Protein AF-A0A9D8PI82-F1 (afdb_monomer)

Secondary structure (DSSP, 8-state):
--HHHHHHHHHHHHHHHHHHHHHHHHHHHHHHHHHHHHHHHHHHHHHTT-------PPPPPPPPPPPPPP---PPPPPPPPPPP----PPPPPPPPPPPSS-EEEEEE-TTS-EEEEEE---SSTTPPP----PPTT--TTTTHHHHHHHHTSS-------TT--GGG-GGGSPPPPP-

Radius of gyration: 33.87 Å; Cα contacts (8 Å, |Δi|>4): 104; chains: 1; bounding box: 115×41×61 Å

Solvent-accessible surface area (backbone atoms only — not comparable to full-atom values): 12014 Å² total; per-residue (Å²): 129,69,71,70,56,54,58,54,52,53,53,51,52,52,53,51,52,51,53,50,53,53,52,50,54,54,51,54,53,50,48,51,55,50,52,53,53,52,51,53,54,51,54,58,56,58,65,74,67,78,78,75,87,76,79,81,75,82,76,77,83,80,79,75,83,77,83,77,78,84,81,86,73,79,79,77,87,80,78,80,83,74,80,83,74,90,68,82,74,74,81,74,81,76,78,81,70,77,67,73,63,76,36,85,44,78,49,68,47,99,87,66,49,77,44,75,43,70,44,59,46,46,71,50,91,85,59,85,89,81,86,87,78,60,60,90,96,54,46,81,64,79,53,41,37,51,43,31,54,68,16,63,67,90,48,68,58,86,66,86,52,93,82,67,52,57,76,54,36,72,84,67,56,76,88,73,80,89,127

Sequence (179 aa):
MFQLKFGTLLAIVVVLCLASAITQLIKERRLHDSFLSTSILIVAFALTACGSPAAATPVPPTEAPTPIPPTNTAPPPTDTPVPPTDTPIPPSPTPAGPPPEPQAIEFTASDGQALTGMYYPAASLNAPLIVFVHWVAGNETDWAETAFWLQNRGLGGNTPNPEGVPWLDSSWFPPVPEG

pLDDT: mean 80.4, std 13.17, range [51.38, 97.75]

Mean predicted aligned error: 18.71 Å

Foldseek 3Di:
DPPVVVVVVVVVVVVVVVVVVVVVVVVVVVVVVVVVVVVVVVVVVVVVPPDDDDPDDDDPDDDDDDDDDDDPDDDPDDDDDDPDDPDPDPDDPDDDFDDQDWDWDWDADPVRDIDIAIDGAAPDPPDDDDDDDADVVGDRCPQVQVSNQRSLPPDGDPDDDPPVDLNNDNVSDDRDDRD

Nearest PDB structures (foldseek):
  8yt8-assembly1_B  TM=2.606E-01  e=7.957E+00  Mus musculus
  9c3c-assembly1_d  TM=2.468E-01  e=9.671E+00  Oryctolagus cuniculus
  8yt8-assembly1_D  TM=2.296E-01  e=9.062E+00  Mus musculus

Structure (mmCIF, N/CA/C/O backbone):
data_AF-A0A9D8PI82-F1
#
_entry.id   AF-A0A9D8PI82-F1
#
loop_
_atom_site.group_PDB
_atom_site.id
_atom_site.type_symbol
_atom_site.label_atom_id
_atom_site.label_alt_id
_atom_site.label_comp_id
_atom_site.label_asym_id
_atom_site.label_entity_id
_atom_site.label_seq_id
_atom_site.pdbx_PDB_ins_code
_atom_site.Cartn_x
_atom_site.Cartn_y
_atom_site.Cartn_z
_atom_site.occupancy
_atom_site.B_iso_or_equiv
_atom_site.auth_seq_id
_atom_site.auth_comp_id
_atom_site.auth_asym_id
_atom_site.auth_atom_id
_atom_site.pdbx_PDB_model_num
ATOM 1 N N . MET A 1 1 ? 61.010 19.804 -20.677 1.00 59.94 1 MET A N 1
ATOM 2 C CA . MET A 1 1 ? 61.254 19.458 -19.253 1.00 59.94 1 MET A CA 1
ATOM 3 C C . MET A 1 1 ? 60.008 19.556 -18.352 1.00 59.94 1 MET A C 1
ATOM 5 O O . MET A 1 1 ? 60.025 18.967 -17.282 1.00 59.94 1 MET A O 1
ATOM 9 N N . PHE A 1 2 ? 58.920 20.234 -18.758 1.00 58.00 2 PHE A N 1
ATOM 10 C CA . PHE A 1 2 ? 57.695 20.372 -17.944 1.00 58.00 2 PHE A CA 1
ATOM 11 C C . PHE A 1 2 ? 56.729 19.167 -17.994 1.00 58.00 2 PHE A C 1
ATOM 13 O O . PHE A 1 2 ? 56.091 18.864 -16.993 1.00 58.00 2 PHE A O 1
ATOM 20 N N . GLN A 1 3 ? 56.672 18.424 -19.105 1.00 56.78 3 GLN A N 1
ATOM 21 C CA . GLN A 1 3 ? 55.717 17.312 -19.274 1.00 56.78 3 GLN A CA 1
ATOM 22 C C . GLN A 1 3 ? 56.006 16.078 -18.398 1.00 56.78 3 GLN A C 1
ATOM 24 O O . GLN A 1 3 ? 55.086 15.383 -17.981 1.00 56.78 3 GLN A O 1
ATOM 29 N N . LEU A 1 4 ? 57.272 15.830 -18.042 1.00 60.38 4 LEU A N 1
ATOM 30 C CA . LEU A 1 4 ? 57.642 14.676 -17.213 1.00 60.38 4 LEU A CA 1
ATOM 31 C C . LEU A 1 4 ? 57.205 14.841 -15.744 1.00 60.38 4 LEU A C 1
ATOM 33 O O . LEU A 1 4 ? 57.040 13.856 -15.036 1.00 60.38 4 LEU A O 1
ATOM 37 N N . LYS A 1 5 ? 56.986 16.079 -15.275 1.00 70.62 5 LYS A N 1
ATOM 38 C CA . LYS A 1 5 ? 56.587 16.349 -13.884 1.00 70.62 5 LYS A CA 1
ATOM 39 C C . LYS A 1 5 ? 55.084 16.174 -13.650 1.00 70.62 5 LYS A C 1
ATOM 41 O O . LYS A 1 5 ? 54.693 15.775 -12.558 1.00 70.62 5 LYS A O 1
ATOM 46 N N . PHE A 1 6 ? 54.256 16.428 -14.666 1.00 79.44 6 PHE A N 1
ATOM 47 C CA . PHE A 1 6 ? 52.801 16.294 -14.550 1.00 79.44 6 PHE A CA 1
ATOM 48 C C . PHE A 1 6 ? 52.361 14.825 -14.506 1.00 79.44 6 PHE A C 1
ATOM 50 O O . PHE A 1 6 ? 51.549 14.455 -13.662 1.00 79.44 6 PHE A O 1
ATOM 57 N N . GLY A 1 7 ? 52.965 13.969 -15.341 1.00 82.56 7 GLY A N 1
ATOM 58 C CA . GLY A 1 7 ? 52.685 12.529 -15.335 1.00 82.56 7 GLY A CA 1
ATOM 59 C C . GLY A 1 7 ? 53.017 11.862 -13.996 1.00 82.56 7 GLY A C 1
ATOM 60 O O . GLY A 1 7 ? 52.214 11.096 -13.470 1.00 82.56 7 GLY A O 1
ATOM 61 N N . THR A 1 8 ? 54.156 12.216 -13.394 1.00 86.00 8 THR A N 1
ATOM 62 C CA . THR A 1 8 ? 54.557 11.687 -12.081 1.00 86.00 8 THR A CA 1
ATOM 63 C C . THR A 1 8 ? 53.625 12.155 -10.964 1.00 86.00 8 THR A C 1
ATOM 65 O O . THR A 1 8 ? 53.263 11.359 -10.102 1.00 86.00 8 THR A O 1
ATOM 68 N N . LEU A 1 9 ? 53.190 13.420 -10.984 1.00 87.25 9 LEU A N 1
ATOM 69 C CA . LEU A 1 9 ? 52.258 13.938 -9.980 1.00 87.25 9 LEU A CA 1
ATOM 70 C C . LEU A 1 9 ? 50.889 13.249 -10.076 1.00 87.25 9 LEU A C 1
ATOM 72 O O . LEU A 1 9 ? 50.339 12.843 -9.055 1.00 87.25 9 LEU A O 1
ATOM 76 N N . LEU A 1 10 ? 50.375 13.057 -11.294 1.00 86.88 10 LEU A N 1
ATOM 77 C CA . LEU A 1 10 ? 49.109 12.360 -11.519 1.00 86.88 10 LEU A CA 1
ATOM 78 C C . LEU A 1 10 ? 49.178 10.899 -11.048 1.00 86.88 10 LEU A C 1
ATOM 80 O O . LEU A 1 10 ? 48.269 10.434 -10.364 1.00 86.88 10 LEU A O 1
ATOM 84 N N . ALA A 1 11 ? 50.275 10.196 -11.345 1.00 85.56 11 ALA A N 1
ATOM 85 C CA . ALA A 1 11 ? 50.479 8.823 -10.888 1.00 85.56 11 ALA A CA 1
ATOM 86 C C . ALA A 1 11 ? 50.510 8.720 -9.352 1.00 85.56 11 ALA A C 1
ATOM 88 O O . ALA A 1 11 ? 49.889 7.823 -8.785 1.00 85.56 11 ALA A O 1
ATOM 89 N N . ILE A 1 12 ? 51.169 9.664 -8.669 1.00 87.81 12 ILE A N 1
ATOM 90 C CA . ILE A 1 12 ? 51.207 9.709 -7.198 1.00 87.81 12 ILE A CA 1
ATOM 91 C C . ILE A 1 12 ? 49.804 9.926 -6.620 1.00 87.81 12 ILE A C 1
ATOM 93 O O . ILE A 1 12 ? 49.416 9.223 -5.688 1.00 87.81 12 ILE A O 1
ATOM 97 N N . VAL A 1 13 ? 49.022 10.853 -7.181 1.00 87.69 13 VAL A N 1
ATOM 98 C CA . VAL A 1 13 ? 47.651 11.122 -6.714 1.00 87.69 13 VAL A CA 1
ATOM 99 C C . VAL A 1 13 ? 46.762 9.888 -6.875 1.00 87.69 13 VAL A C 1
ATOM 101 O O . VAL A 1 13 ? 46.058 9.524 -5.936 1.00 87.69 13 VAL A O 1
ATOM 104 N N . VAL A 1 14 ? 46.843 9.189 -8.011 1.00 87.31 14 VAL A N 1
ATOM 105 C CA . VAL A 1 14 ? 46.065 7.960 -8.248 1.00 87.31 14 VAL A CA 1
ATOM 106 C C . VAL A 1 14 ? 46.433 6.862 -7.246 1.00 87.31 14 VAL A C 1
ATOM 108 O O . VAL A 1 14 ? 45.542 6.238 -6.670 1.00 87.31 14 VAL A O 1
ATOM 111 N N . VAL A 1 15 ? 47.727 6.654 -6.981 1.00 87.44 15 VAL A N 1
ATOM 112 C CA . VAL A 1 15 ? 48.188 5.655 -6.001 1.00 87.44 15 VAL A CA 1
ATOM 113 C C . VAL A 1 15 ? 47.700 5.993 -4.588 1.00 87.44 15 VAL A C 1
ATOM 115 O O . VAL A 1 15 ? 47.232 5.103 -3.877 1.00 87.44 15 VAL A O 1
ATOM 118 N N . LEU A 1 16 ? 47.742 7.268 -4.190 1.00 84.94 16 LEU A N 1
ATOM 119 C CA . LEU A 1 16 ? 47.249 7.709 -2.880 1.00 84.94 16 LEU A CA 1
ATOM 120 C C . LEU A 1 16 ? 45.726 7.557 -2.750 1.00 84.94 16 LEU A C 1
ATOM 122 O O . LEU A 1 16 ? 45.245 7.090 -1.715 1.00 84.94 16 LEU A O 1
ATOM 126 N N . CYS A 1 17 ? 44.965 7.888 -3.797 1.00 82.50 17 CYS A N 1
ATOM 127 C CA . CYS A 1 17 ? 43.516 7.688 -3.822 1.00 82.50 17 CYS A CA 1
ATOM 128 C C . CYS A 1 17 ? 43.145 6.204 -3.701 1.00 82.50 17 CYS A C 1
ATOM 130 O O . CYS A 1 17 ? 42.273 5.859 -2.901 1.00 82.50 17 CYS A O 1
ATOM 132 N N . LEU A 1 18 ? 43.833 5.320 -4.431 1.00 83.00 18 LEU A N 1
ATOM 133 C CA . LEU A 1 18 ? 43.603 3.875 -4.358 1.00 83.00 18 LEU A CA 1
ATOM 134 C C . LEU A 1 18 ? 43.958 3.307 -2.979 1.00 83.00 18 LEU A C 1
ATOM 136 O O . LEU A 1 18 ? 43.174 2.545 -2.417 1.00 83.00 18 LEU A O 1
ATOM 140 N N . ALA A 1 19 ? 45.087 3.712 -2.393 1.00 81.75 19 ALA A N 1
ATOM 141 C CA . ALA A 1 19 ? 45.477 3.280 -1.050 1.00 81.75 19 ALA A CA 1
ATOM 142 C C . ALA A 1 19 ? 44.456 3.718 0.018 1.00 81.75 19 ALA A C 1
ATOM 144 O O . ALA A 1 19 ? 44.111 2.935 0.908 1.00 81.75 19 ALA A O 1
ATOM 145 N N . SER A 1 20 ? 43.924 4.940 -0.096 1.00 83.75 20 SER A N 1
ATOM 146 C CA . SER A 1 20 ? 42.865 5.448 0.784 1.00 83.75 20 SER A CA 1
ATOM 147 C C . SER A 1 20 ? 41.565 4.643 0.641 1.00 83.75 20 SER A C 1
ATOM 149 O O . SER A 1 20 ? 41.023 4.169 1.641 1.00 83.75 20 SER A O 1
ATOM 151 N N . ALA A 1 21 ? 41.110 4.392 -0.593 1.00 80.06 21 ALA A N 1
ATOM 152 C CA . ALA A 1 21 ? 39.901 3.608 -0.864 1.00 8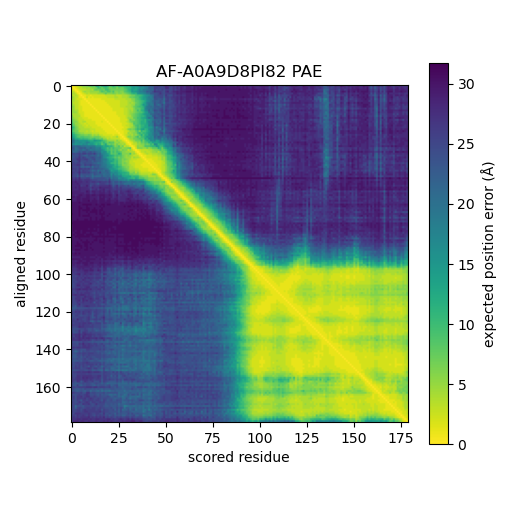0.06 21 ALA A CA 1
ATOM 153 C C . ALA A 1 21 ? 40.014 2.157 -0.360 1.00 80.06 21 ALA A C 1
ATOM 155 O O . ALA A 1 21 ? 39.091 1.644 0.272 1.00 80.06 21 ALA A O 1
ATOM 156 N N . ILE A 1 22 ? 41.169 1.514 -0.563 1.00 77.06 22 ILE A N 1
ATOM 157 C CA . ILE A 1 22 ? 41.443 0.162 -0.052 1.00 77.06 22 ILE A CA 1
ATOM 158 C C . ILE A 1 22 ? 41.416 0.148 1.482 1.00 77.06 22 ILE A C 1
ATOM 160 O O . ILE A 1 22 ? 40.845 -0.762 2.081 1.00 77.06 22 ILE A O 1
ATOM 164 N N . THR A 1 23 ? 41.979 1.169 2.133 1.00 76.31 23 THR A N 1
ATOM 165 C CA . THR A 1 23 ? 41.974 1.268 3.602 1.00 76.31 23 THR A CA 1
ATOM 166 C C . THR A 1 23 ? 40.554 1.433 4.152 1.00 76.31 23 THR A C 1
ATOM 168 O O . THR A 1 23 ? 40.216 0.796 5.152 1.00 76.31 23 THR A O 1
ATOM 171 N N . GLN A 1 24 ? 39.702 2.219 3.484 1.00 72.75 24 GLN A N 1
ATOM 172 C CA . GLN A 1 24 ? 38.289 2.374 3.856 1.00 72.75 24 GLN A CA 1
ATOM 173 C C . GLN A 1 24 ? 37.505 1.066 3.682 1.00 72.75 24 GLN A C 1
ATOM 175 O O . GLN A 1 24 ? 36.828 0.640 4.615 1.00 72.75 24 GLN A O 1
ATOM 180 N N . LEU A 1 25 ? 37.688 0.354 2.564 1.00 71.75 25 LEU A N 1
ATOM 181 C CA . LEU A 1 25 ? 37.048 -0.948 2.324 1.00 71.75 25 LEU A CA 1
ATOM 182 C C . LEU A 1 25 ? 37.468 -2.014 3.351 1.00 71.75 25 LEU A C 1
ATOM 184 O O . LEU A 1 25 ? 36.641 -2.795 3.820 1.00 71.75 25 LEU A O 1
ATOM 188 N N . ILE A 1 26 ? 38.747 -2.039 3.749 1.00 71.75 26 ILE A N 1
ATOM 189 C CA . ILE A 1 26 ? 39.243 -2.957 4.790 1.00 71.75 26 ILE A CA 1
ATOM 190 C C . ILE A 1 26 ? 38.663 -2.592 6.165 1.00 71.75 26 ILE A C 1
ATOM 192 O O . ILE A 1 26 ? 38.350 -3.488 6.955 1.00 71.75 26 ILE A O 1
ATOM 196 N N . LYS A 1 27 ? 38.504 -1.296 6.462 1.00 72.69 27 LYS A N 1
ATOM 197 C CA . LYS A 1 27 ? 37.928 -0.812 7.723 1.00 72.69 27 LYS A CA 1
ATOM 198 C C . LYS A 1 27 ? 36.440 -1.150 7.837 1.00 72.69 27 LYS A C 1
ATOM 200 O O . LYS A 1 27 ? 36.029 -1.633 8.889 1.00 72.69 27 LYS A O 1
ATOM 205 N N . GLU A 1 28 ? 35.665 -0.960 6.771 1.00 69.06 28 GLU A N 1
ATOM 206 C CA . GLU A 1 28 ? 34.232 -1.291 6.744 1.00 69.06 28 GLU A CA 1
ATOM 207 C C . GLU A 1 28 ? 33.989 -2.800 6.840 1.00 69.06 28 GLU A C 1
ATOM 209 O O . GLU A 1 28 ? 33.146 -3.238 7.624 1.00 69.06 28 GLU A O 1
ATOM 214 N N . ARG A 1 29 ? 34.809 -3.614 6.160 1.00 67.25 29 ARG A N 1
ATOM 215 C CA . ARG A 1 29 ? 34.734 -5.078 6.270 1.00 67.25 29 ARG A CA 1
ATOM 216 C C . ARG A 1 29 ? 35.090 -5.576 7.676 1.00 67.25 29 ARG A C 1
ATOM 218 O O . ARG A 1 29 ? 34.401 -6.439 8.209 1.00 67.25 29 ARG A O 1
ATOM 225 N N . ARG A 1 30 ? 36.100 -4.974 8.324 1.00 63.97 30 ARG A N 1
ATOM 226 C CA . ARG A 1 30 ? 36.439 -5.270 9.731 1.00 63.97 30 ARG A CA 1
ATOM 227 C C . ARG A 1 30 ? 35.369 -4.810 10.720 1.00 63.97 30 ARG A C 1
ATOM 229 O O . ARG A 1 30 ? 35.198 -5.469 11.743 1.00 63.97 30 ARG A O 1
ATOM 236 N N . LEU A 1 31 ? 34.670 -3.703 10.452 1.00 59.56 31 LEU A N 1
ATOM 237 C CA . LEU A 1 31 ? 33.551 -3.274 11.294 1.00 59.56 31 LEU A CA 1
ATOM 238 C C . LEU A 1 31 ? 32.402 -4.282 11.211 1.00 59.56 31 LEU A C 1
ATOM 240 O O . LEU A 1 31 ? 31.890 -4.676 12.253 1.00 59.56 31 LEU A O 1
ATOM 244 N N . HIS A 1 32 ? 32.056 -4.751 10.010 1.00 59.00 32 HIS A N 1
ATOM 245 C CA . HIS A 1 32 ? 31.004 -5.754 9.819 1.00 59.00 32 HIS A CA 1
ATOM 246 C C . HIS A 1 32 ? 31.321 -7.082 10.524 1.00 59.00 32 HIS A C 1
ATOM 248 O O . HIS A 1 32 ? 30.469 -7.605 11.241 1.00 59.00 32 HIS A O 1
ATOM 254 N N . ASP A 1 33 ? 32.558 -7.578 10.417 1.00 59.88 33 ASP A N 1
ATOM 255 C CA . ASP A 1 33 ? 32.972 -8.817 11.095 1.00 59.88 33 ASP A CA 1
ATOM 256 C C . ASP A 1 33 ? 32.977 -8.664 12.631 1.00 59.88 33 ASP A C 1
ATOM 258 O O . ASP A 1 33 ? 32.589 -9.582 13.359 1.00 59.88 33 ASP A O 1
ATOM 262 N N . SER A 1 34 ? 33.349 -7.483 13.143 1.00 61.81 34 SER A N 1
ATOM 263 C CA . SER A 1 34 ? 33.325 -7.179 14.581 1.00 61.81 34 SER A CA 1
ATOM 264 C C . SER A 1 34 ? 31.893 -7.031 15.119 1.00 61.81 34 SER A C 1
ATOM 266 O O . SER A 1 34 ? 31.580 -7.539 16.197 1.00 61.81 34 SER A O 1
ATOM 268 N N . PHE A 1 35 ? 30.991 -6.395 14.362 1.00 60.03 35 PHE A N 1
ATOM 269 C CA . PHE A 1 35 ? 29.577 -6.243 14.731 1.00 60.03 35 PHE A CA 1
ATOM 270 C C . PHE A 1 35 ? 28.808 -7.570 14.675 1.00 60.03 35 PHE A C 1
ATOM 272 O O . PHE A 1 35 ? 27.997 -7.836 15.568 1.00 60.03 35 PHE A O 1
ATOM 279 N N . LEU A 1 36 ? 29.096 -8.427 13.688 1.00 63.97 36 LEU A N 1
ATOM 280 C CA . LEU A 1 36 ? 28.498 -9.760 13.577 1.00 63.97 36 LEU A CA 1
ATOM 281 C C . LEU A 1 36 ? 28.959 -10.668 14.729 1.00 63.97 36 LEU A C 1
ATOM 283 O O . LEU A 1 36 ? 28.134 -11.311 15.375 1.00 63.97 36 LEU A O 1
ATOM 287 N N . SER A 1 37 ? 30.258 -10.647 15.051 1.00 64.12 37 SER A N 1
ATOM 288 C CA . SER A 1 37 ? 30.825 -11.397 16.180 1.00 64.12 37 SER A CA 1
ATOM 289 C C . SER A 1 37 ? 30.259 -10.932 17.529 1.00 64.12 37 SER A C 1
ATOM 291 O O . SER A 1 37 ? 29.830 -11.751 18.343 1.00 64.12 37 SER A O 1
ATOM 293 N N . THR A 1 38 ? 30.162 -9.614 17.745 1.00 69.62 38 THR A N 1
ATOM 294 C CA . THR A 1 38 ? 29.629 -9.051 18.999 1.00 69.62 38 THR A CA 1
ATOM 295 C C . THR A 1 38 ? 28.128 -9.333 19.157 1.00 69.62 38 THR A C 1
ATOM 297 O O . THR A 1 38 ? 27.694 -9.695 20.250 1.00 69.62 38 THR A O 1
ATOM 300 N N . SER A 1 39 ? 27.336 -9.259 18.077 1.00 68.94 39 SER A N 1
ATOM 301 C CA . SER A 1 39 ? 25.901 -9.603 18.114 1.00 68.94 39 SER A CA 1
ATOM 302 C C . SER A 1 39 ? 25.655 -11.075 18.445 1.00 68.94 39 SER A C 1
ATOM 304 O O . SER A 1 39 ? 24.800 -11.373 19.277 1.00 68.94 39 SER A O 1
ATOM 306 N N . ILE A 1 40 ? 26.421 -12.001 17.854 1.00 72.38 40 ILE A N 1
ATOM 307 C CA . ILE A 1 40 ? 26.295 -13.442 18.138 1.00 72.38 40 ILE A CA 1
ATOM 308 C C . ILE A 1 40 ? 26.605 -13.736 19.614 1.00 72.38 40 ILE A C 1
ATOM 310 O O . ILE A 1 40 ? 25.906 -14.528 20.249 1.00 72.38 40 ILE A O 1
ATOM 314 N N . LEU A 1 41 ? 27.608 -13.064 20.186 1.00 72.00 41 LEU A N 1
ATOM 315 C CA . LEU A 1 41 ? 28.018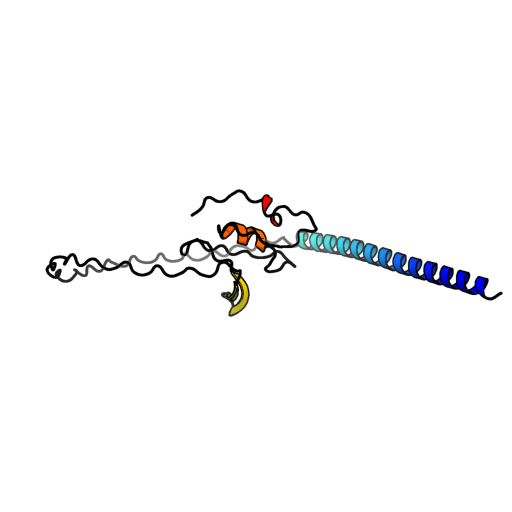 -13.259 21.579 1.00 72.00 41 LEU A CA 1
ATOM 316 C C . LEU A 1 41 ? 26.974 -12.730 22.579 1.00 72.00 41 LEU A C 1
ATOM 318 O O . LEU A 1 41 ? 26.725 -13.376 23.597 1.00 72.00 41 LEU A O 1
ATOM 322 N N . ILE A 1 42 ? 26.309 -11.611 22.266 1.00 74.06 42 ILE A N 1
ATOM 323 C CA . ILE A 1 42 ? 25.209 -11.055 23.075 1.00 74.06 42 ILE A CA 1
ATOM 324 C C . ILE A 1 42 ? 23.978 -11.971 23.037 1.00 74.06 42 ILE A C 1
ATOM 326 O O . ILE A 1 42 ? 23.402 -12.262 24.085 1.00 74.06 42 ILE A O 1
ATOM 330 N N . VAL A 1 43 ? 23.594 -12.472 21.858 1.00 74.62 43 VAL A N 1
ATOM 331 C CA . VAL A 1 43 ? 22.451 -13.395 21.718 1.00 74.62 43 VAL A CA 1
ATOM 332 C C . VAL A 1 43 ? 22.711 -14.708 22.4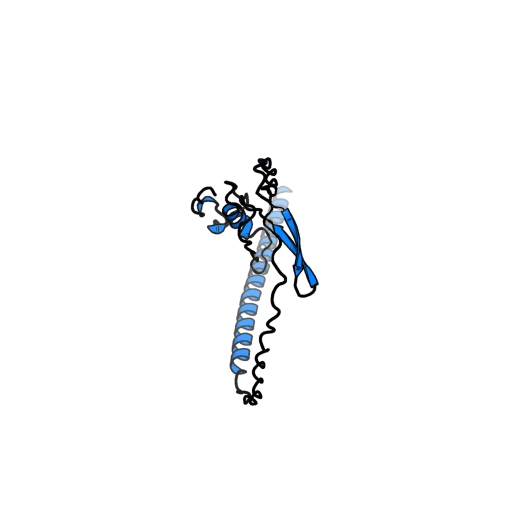65 1.00 74.62 43 VAL A C 1
ATOM 334 O O . VAL A 1 43 ? 21.830 -15.195 23.173 1.00 74.62 43 VAL A O 1
ATOM 337 N N . ALA A 1 44 ? 23.931 -15.248 22.387 1.00 71.62 44 ALA A N 1
ATOM 338 C CA . ALA A 1 44 ? 24.315 -16.447 23.133 1.00 71.62 44 ALA A CA 1
ATOM 339 C C . ALA A 1 44 ? 24.246 -16.245 24.661 1.00 71.62 44 ALA A C 1
ATOM 341 O O . ALA A 1 44 ? 23.816 -17.150 25.373 1.00 71.62 44 ALA A O 1
ATOM 342 N N . PHE A 1 45 ? 24.612 -15.058 25.163 1.00 68.75 45 PHE A N 1
ATOM 343 C CA . PHE A 1 45 ? 24.497 -14.709 26.586 1.00 68.75 45 PHE A CA 1
ATOM 344 C C . PHE A 1 45 ? 23.049 -14.478 27.044 1.00 68.75 45 PHE A C 1
ATOM 346 O O . PHE A 1 45 ? 22.710 -14.772 28.188 1.00 68.75 45 PHE A O 1
ATOM 353 N N . ALA A 1 46 ? 22.180 -13.962 26.172 1.00 69.25 46 ALA A N 1
ATOM 354 C CA . ALA A 1 46 ? 20.769 -13.758 26.495 1.00 69.25 46 ALA A CA 1
ATOM 355 C C . ALA A 1 46 ? 20.000 -15.088 26.610 1.00 69.25 46 ALA A C 1
ATOM 357 O O . ALA A 1 46 ? 19.097 -15.215 27.438 1.00 69.25 46 ALA A O 1
ATOM 358 N N . LEU A 1 47 ? 20.382 -16.104 25.828 1.00 61.72 47 LEU A N 1
ATOM 359 C CA . LEU A 1 47 ? 19.732 -17.420 25.840 1.00 61.72 47 LEU A CA 1
ATOM 360 C C . LEU A 1 47 ? 20.037 -18.244 27.105 1.00 61.72 47 LEU A C 1
ATOM 362 O O . LEU A 1 47 ? 19.212 -19.062 27.506 1.00 61.72 47 LEU A O 1
ATOM 366 N N . THR A 1 48 ? 21.165 -18.013 27.783 1.00 64.12 48 THR A N 1
ATOM 367 C CA . THR A 1 48 ? 21.505 -18.686 29.054 1.00 64.12 48 THR A CA 1
ATOM 368 C C . THR A 1 48 ? 20.801 -18.098 30.281 1.00 64.12 48 THR A C 1
ATOM 370 O O . THR A 1 48 ? 20.842 -18.709 31.347 1.00 64.12 48 THR A O 1
ATOM 373 N N . ALA A 1 49 ? 20.114 -16.957 30.154 1.00 54.31 49 ALA A N 1
ATOM 374 C CA . ALA A 1 49 ? 19.424 -16.300 31.267 1.00 54.31 49 ALA A CA 1
ATOM 375 C C . ALA A 1 49 ? 17.964 -16.757 31.471 1.00 54.31 49 ALA A C 1
ATOM 377 O O . ALA A 1 49 ? 17.305 -16.317 32.414 1.00 54.31 49 ALA A O 1
ATOM 378 N N . CYS A 1 50 ? 17.437 -17.651 30.629 1.00 58.72 50 CYS A N 1
ATOM 379 C CA . CYS A 1 50 ? 16.069 -18.147 30.772 1.00 58.72 50 CYS A CA 1
ATOM 380 C C . CYS A 1 50 ? 16.030 -19.379 31.692 1.00 58.72 50 CYS A C 1
ATOM 382 O O . CYS A 1 50 ? 16.006 -20.523 31.245 1.00 58.72 50 CYS A O 1
ATOM 384 N N . GLY A 1 51 ? 16.074 -19.138 33.004 1.00 61.97 51 GLY A N 1
ATOM 385 C CA . GLY A 1 51 ? 16.128 -20.195 34.013 1.00 61.97 51 GLY A CA 1
ATOM 386 C C . GLY A 1 51 ? 15.488 -19.803 35.338 1.00 61.97 51 GLY A C 1
ATOM 387 O O . GLY A 1 51 ? 16.156 -19.805 36.366 1.00 61.97 51 GLY A O 1
ATOM 388 N N . SER A 1 52 ? 14.198 -19.466 35.334 1.00 64.00 52 SER A N 1
ATOM 389 C CA . SER A 1 52 ? 13.341 -19.574 36.525 1.00 64.00 52 SER A CA 1
ATOM 390 C C . SER A 1 52 ? 11.869 -19.601 36.112 1.00 64.00 52 SER A C 1
ATOM 392 O O . SER A 1 52 ? 11.359 -18.584 35.643 1.00 64.00 52 SER A O 1
ATOM 394 N N . PRO A 1 53 ? 11.158 -20.733 36.268 1.00 59.09 53 PRO A N 1
ATOM 395 C CA . PRO A 1 53 ? 9.711 -20.734 36.154 1.00 59.09 53 PRO A CA 1
ATOM 396 C C . PRO A 1 53 ? 9.139 -19.985 37.361 1.00 59.09 53 PRO A C 1
ATOM 398 O O . PRO A 1 53 ? 9.212 -20.456 38.497 1.00 59.09 53 PRO A O 1
ATOM 401 N N . ALA A 1 54 ? 8.591 -18.795 37.120 1.00 57.34 54 ALA A N 1
ATOM 402 C CA . ALA A 1 54 ? 7.766 -18.116 38.104 1.00 57.34 54 ALA A CA 1
ATOM 403 C C . ALA A 1 54 ? 6.546 -19.002 38.392 1.00 57.34 54 ALA A C 1
ATOM 405 O O . ALA A 1 54 ? 5.805 -19.376 37.482 1.00 57.34 54 ALA A O 1
ATOM 406 N N . ALA A 1 55 ? 6.375 -19.370 39.661 1.00 58.59 55 ALA A N 1
ATOM 407 C CA . ALA A 1 55 ? 5.206 -20.087 40.136 1.00 58.59 55 ALA A CA 1
ATOM 408 C C . ALA A 1 55 ? 3.947 -19.287 39.776 1.00 58.59 55 ALA A C 1
ATOM 410 O O . ALA A 1 55 ? 3.799 -18.134 40.179 1.00 58.59 55 ALA A O 1
ATOM 411 N N . ALA A 1 56 ? 3.060 -19.898 38.991 1.00 51.38 56 ALA A N 1
ATOM 412 C CA . ALA A 1 56 ? 1.779 -19.313 38.643 1.00 51.38 56 ALA A CA 1
ATOM 413 C C . ALA A 1 56 ? 0.926 -19.172 39.910 1.00 51.38 56 ALA A C 1
ATOM 415 O O . ALA A 1 56 ? 0.503 -20.163 40.508 1.00 51.38 56 ALA A O 1
ATOM 416 N N . THR A 1 57 ? 0.677 -17.934 40.324 1.00 64.38 57 THR A N 1
ATOM 417 C CA . THR A 1 57 ? -0.358 -17.616 41.305 1.00 64.38 57 THR A CA 1
ATOM 418 C C . THR A 1 57 ? -1.717 -17.993 40.698 1.00 64.38 57 THR A C 1
ATOM 420 O O . THR A 1 57 ? -1.992 -17.590 39.565 1.00 64.38 57 THR A O 1
ATOM 423 N N . PRO A 1 58 ? -2.574 -18.762 41.392 1.00 63.81 58 PRO A N 1
ATOM 424 C CA . PRO A 1 58 ? -3.894 -19.106 40.878 1.00 63.81 58 PRO A CA 1
ATOM 425 C C . P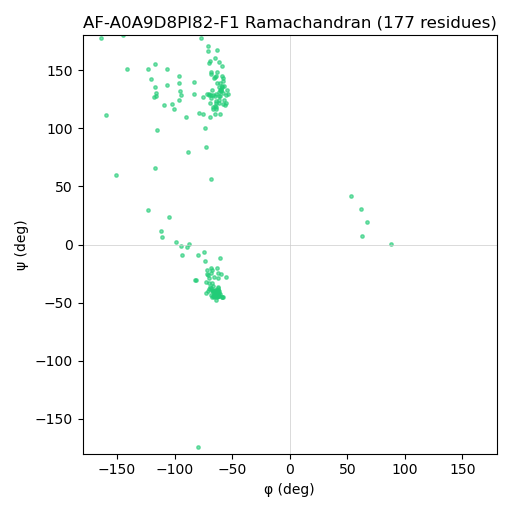RO A 1 58 ? -4.741 -17.837 40.724 1.00 63.81 58 PRO A C 1
ATOM 427 O O . PRO A 1 58 ? -4.961 -17.099 41.684 1.00 63.81 58 PRO A O 1
ATOM 430 N N . VAL A 1 59 ? -5.200 -17.583 39.498 1.00 67.00 59 VAL A N 1
ATOM 431 C CA . VAL A 1 59 ? -6.166 -16.525 39.186 1.00 67.00 59 VAL A CA 1
ATOM 432 C C . VAL A 1 59 ? -7.514 -16.922 39.809 1.00 67.00 59 VAL A C 1
ATOM 434 O O . VAL A 1 59 ? -7.955 -18.055 39.595 1.00 67.00 59 VAL A O 1
ATOM 437 N N . PRO A 1 60 ? -8.168 -16.050 40.598 1.00 73.62 60 PRO A N 1
ATOM 438 C CA . PRO A 1 60 ? -9.492 -16.331 41.143 1.00 73.62 60 PRO A CA 1
ATOM 439 C C . PRO A 1 60 ? -10.525 -16.472 40.010 1.00 73.62 60 PRO A C 1
ATOM 441 O O . PRO A 1 60 ? -10.389 -15.820 38.972 1.00 73.62 60 PRO A O 1
ATOM 444 N N . PRO A 1 61 ? -11.558 -17.312 40.180 1.00 69.44 61 PRO A N 1
ATOM 445 C CA . PRO A 1 61 ? -12.561 -17.539 39.149 1.00 69.44 61 PRO A CA 1
ATOM 446 C C . PRO A 1 61 ? -13.338 -16.249 38.857 1.00 69.44 61 PRO A C 1
ATOM 448 O O . PRO A 1 61 ? -13.929 -15.647 39.750 1.00 69.44 61 PRO A O 1
ATOM 451 N N . THR A 1 62 ? -13.336 -15.834 37.589 1.00 70.31 62 THR A N 1
ATOM 452 C CA . THR A 1 62 ? -14.241 -14.810 37.062 1.00 70.31 62 THR A CA 1
ATOM 453 C C . THR A 1 62 ? -15.669 -15.338 37.152 1.00 70.31 62 THR A C 1
ATOM 455 O O . THR A 1 62 ? -16.003 -16.349 36.533 1.00 70.31 62 THR A O 1
ATOM 458 N N . GLU A 1 63 ? -16.500 -14.672 37.951 1.00 65.00 63 GLU A N 1
ATOM 459 C CA . GLU A 1 63 ? -17.919 -14.987 38.069 1.00 65.00 63 GLU A CA 1
ATOM 460 C C . GLU A 1 63 ? -18.612 -14.843 36.709 1.00 65.00 63 GLU A C 1
ATOM 462 O O . GLU A 1 63 ? -18.417 -13.872 35.974 1.00 65.00 63 GLU A O 1
ATOM 467 N N . ALA A 1 64 ? -19.408 -15.855 36.366 1.00 70.75 64 ALA A N 1
ATOM 468 C CA . ALA A 1 64 ? -20.202 -15.879 35.151 1.00 70.75 64 ALA A CA 1
ATOM 469 C C . ALA A 1 64 ? -21.242 -14.740 35.166 1.00 70.75 64 ALA A C 1
ATOM 471 O O . ALA A 1 64 ? -21.878 -14.513 36.200 1.00 70.75 64 ALA A O 1
ATOM 472 N N . PRO A 1 65 ? -21.473 -14.049 34.035 1.00 68.25 65 PRO A N 1
ATOM 473 C CA . PRO A 1 65 ? -22.525 -13.050 33.949 1.00 68.25 65 PRO A CA 1
ATOM 474 C C . PRO A 1 65 ? -23.889 -13.705 34.193 1.00 68.25 65 PRO A C 1
ATOM 476 O O . PRO A 1 65 ? -24.254 -14.702 33.567 1.00 68.25 65 PRO A O 1
ATOM 479 N N . THR A 1 66 ? -24.643 -13.136 35.129 1.00 67.81 66 THR A N 1
ATOM 480 C CA . THR A 1 66 ? -26.015 -13.531 35.441 1.00 67.81 66 THR A CA 1
ATOM 481 C C . THR A 1 66 ? -26.899 -13.317 34.203 1.00 67.81 66 THR A C 1
ATOM 483 O O . THR A 1 66 ? -26.839 -12.239 33.605 1.00 67.81 66 THR A O 1
ATOM 486 N N . PRO A 1 67 ? -27.725 -14.294 33.788 1.00 67.81 67 PRO A N 1
ATOM 487 C CA . PRO A 1 67 ? -28.646 -14.106 32.675 1.00 67.81 67 PRO A CA 1
ATOM 488 C C . PRO A 1 67 ? -29.693 -13.047 33.037 1.00 67.81 67 PRO A C 1
ATOM 490 O O . PRO A 1 67 ? -30.454 -13.195 33.993 1.00 67.81 67 PRO A O 1
ATOM 493 N N . ILE A 1 68 ? -29.720 -11.968 32.259 1.00 68.31 68 ILE A N 1
ATOM 494 C CA . ILE A 1 68 ? -30.769 -10.947 32.297 1.00 68.31 68 ILE A CA 1
ATOM 495 C C . ILE A 1 68 ? -32.098 -11.592 31.860 1.00 68.31 68 ILE A C 1
ATOM 497 O O . ILE A 1 68 ? -32.134 -12.235 30.807 1.00 68.31 68 ILE A O 1
ATOM 501 N N . PRO A 1 69 ? -33.190 -11.456 32.634 1.00 75.62 69 PRO A N 1
ATOM 502 C CA . PRO A 1 69 ? -34.494 -11.977 32.246 1.00 75.62 69 PRO A CA 1
ATOM 503 C C . PRO A 1 69 ? -35.029 -11.231 31.010 1.00 75.62 69 PRO A C 1
ATOM 505 O O . PRO A 1 69 ? -34.836 -10.019 30.895 1.00 75.62 69 PRO A O 1
ATOM 508 N N . PRO A 1 70 ? -35.722 -11.917 30.084 1.00 65.44 70 PRO A N 1
ATOM 509 C CA . PRO A 1 70 ? -36.329 -11.265 28.933 1.00 65.44 70 PRO A CA 1
ATOM 510 C C . PRO A 1 70 ? -37.469 -10.342 29.385 1.00 65.44 70 PRO A C 1
ATOM 512 O O . PRO A 1 70 ? -38.476 -10.789 29.937 1.00 65.44 70 PRO A O 1
ATOM 515 N N . THR A 1 71 ? -37.329 -9.044 29.119 1.00 65.25 71 THR A N 1
ATOM 516 C CA . THR A 1 71 ? -38.425 -8.081 29.239 1.00 65.25 71 THR A CA 1
ATOM 517 C C . THR A 1 71 ? -39.390 -8.294 28.074 1.00 65.25 71 THR A C 1
ATOM 519 O O . THR A 1 71 ? -39.146 -7.844 26.957 1.00 65.25 71 THR A O 1
ATOM 522 N N . ASN A 1 72 ? -40.497 -8.992 28.333 1.00 52.69 72 ASN A N 1
ATOM 523 C CA . ASN A 1 72 ? -41.645 -9.061 27.429 1.00 52.69 72 ASN A CA 1
ATOM 524 C C . ASN A 1 72 ? -42.394 -7.719 27.449 1.00 52.69 72 ASN A C 1
ATOM 526 O O . ASN A 1 72 ? -43.374 -7.548 28.175 1.00 52.69 72 ASN A O 1
ATOM 530 N N . THR A 1 73 ? -41.935 -6.756 26.653 1.00 65.56 73 THR A N 1
ATOM 531 C CA . THR A 1 73 ? -42.754 -5.599 26.277 1.00 65.56 73 THR A CA 1
ATOM 532 C C . THR A 1 73 ? -43.493 -5.954 24.993 1.00 65.56 73 THR A C 1
ATOM 534 O O . THR A 1 73 ? -42.884 -6.095 23.936 1.00 65.56 73 THR A O 1
ATOM 537 N N . ALA A 1 74 ? -44.809 -6.140 25.099 1.00 64.38 74 ALA A N 1
ATOM 538 C CA . ALA A 1 74 ? -45.672 -6.332 23.943 1.00 64.38 74 ALA A CA 1
ATOM 539 C C . ALA A 1 74 ? -45.582 -5.101 23.016 1.00 64.38 74 ALA A C 1
ATOM 541 O O . ALA A 1 74 ? -45.680 -3.973 23.511 1.00 64.38 74 ALA A O 1
ATOM 542 N N . PRO A 1 75 ? -45.391 -5.286 21.699 1.00 69.56 75 PRO A N 1
ATOM 543 C CA . PRO A 1 75 ? -45.410 -4.175 20.759 1.00 69.56 75 PRO A CA 1
ATOM 544 C C . PRO A 1 75 ? -46.814 -3.539 20.713 1.00 69.56 75 PRO A C 1
ATOM 546 O O . PRO A 1 75 ? -47.813 -4.256 20.835 1.00 69.56 75 PRO A O 1
ATOM 549 N N . PRO A 1 76 ? -46.917 -2.205 20.557 1.00 76.12 76 PRO A N 1
ATOM 550 C CA . PRO A 1 76 ? -48.198 -1.528 20.375 1.00 76.12 76 PRO A CA 1
ATOM 551 C C . PRO A 1 76 ? -48.905 -2.002 19.089 1.00 76.12 76 PRO A C 1
ATOM 553 O O . PRO A 1 76 ? -48.245 -2.510 18.177 1.00 76.12 76 PRO A O 1
ATOM 556 N N . PRO A 1 77 ? -50.243 -1.865 19.011 1.00 66.06 77 PRO A N 1
ATOM 557 C CA . PRO A 1 77 ? -51.026 -2.342 17.878 1.00 66.06 77 PRO A CA 1
ATOM 558 C C . PRO A 1 77 ? -50.572 -1.703 16.563 1.00 66.06 77 PRO A C 1
ATOM 560 O O . PRO A 1 77 ? -50.339 -0.502 16.473 1.00 66.06 77 PRO A O 1
ATOM 563 N N . THR A 1 78 ? -50.460 -2.563 15.558 1.00 61.00 78 THR A N 1
ATOM 564 C CA . THR A 1 78 ? -50.091 -2.273 14.176 1.00 61.00 78 THR A CA 1
ATOM 565 C C . THR A 1 78 ? -51.089 -1.319 13.522 1.00 61.00 78 THR A C 1
ATOM 567 O O . THR A 1 78 ? -52.284 -1.614 13.462 1.00 61.00 78 THR A O 1
ATOM 570 N N . ASP A 1 79 ? -50.585 -0.201 12.996 1.00 61.66 79 ASP A N 1
ATOM 571 C CA . ASP A 1 79 ? -51.342 0.693 12.126 1.00 61.66 79 ASP A CA 1
ATOM 572 C C . ASP A 1 79 ? -51.808 -0.039 10.861 1.00 61.66 79 ASP A C 1
ATOM 574 O O . ASP A 1 79 ? -51.096 -0.842 10.255 1.00 61.66 79 ASP A O 1
ATOM 578 N N . THR A 1 80 ? -53.047 0.250 10.477 1.00 69.44 80 THR A N 1
ATOM 579 C CA . THR A 1 80 ? -53.718 -0.293 9.292 1.00 69.44 80 THR A CA 1
ATOM 580 C C . THR A 1 80 ? -52.873 -0.028 8.034 1.00 69.44 80 THR A C 1
ATOM 582 O O . THR A 1 80 ? -52.497 1.124 7.809 1.00 69.44 80 THR A O 1
ATOM 585 N N . PRO A 1 81 ? -52.580 -1.038 7.189 1.00 65.44 81 PRO A N 1
ATOM 586 C CA . PRO A 1 81 ? -51.773 -0.837 5.993 1.00 65.44 81 PRO A CA 1
ATOM 587 C C . PRO A 1 81 ? -52.524 0.046 4.991 1.00 65.44 81 PRO A C 1
ATOM 589 O O . PRO A 1 81 ? -53.587 -0.314 4.484 1.00 65.44 81 PRO A O 1
ATOM 592 N N . VAL A 1 82 ? -51.957 1.218 4.710 1.00 70.56 82 VAL A N 1
ATOM 593 C CA . VAL A 1 82 ? -52.365 2.070 3.591 1.00 70.56 82 VAL A CA 1
ATOM 594 C C . VAL A 1 82 ? -51.995 1.335 2.293 1.00 70.56 82 VAL A C 1
ATOM 596 O O . VAL A 1 82 ? -50.883 0.807 2.209 1.00 70.56 82 VAL A O 1
ATOM 599 N N . PRO A 1 83 ? -52.893 1.249 1.292 1.00 71.75 83 PRO A N 1
ATOM 600 C CA . PRO A 1 83 ? -52.590 0.582 0.029 1.00 71.75 83 PRO A CA 1
ATOM 601 C C . PRO A 1 83 ? -51.358 1.223 -0.631 1.00 71.75 83 PRO A C 1
ATOM 603 O O . PRO A 1 83 ? -51.256 2.453 -0.639 1.00 71.75 83 PRO A O 1
ATOM 606 N N . PRO A 1 84 ? -50.420 0.424 -1.172 1.00 67.00 84 PRO A N 1
ATOM 607 C CA . PRO A 1 84 ? -49.261 0.968 -1.858 1.00 67.00 84 PRO A CA 1
ATOM 608 C C . PRO A 1 84 ? -49.733 1.733 -3.095 1.00 67.00 84 PRO A C 1
ATOM 610 O O . PRO A 1 84 ? -50.361 1.178 -3.993 1.00 67.00 84 PRO A O 1
ATOM 613 N N . THR A 1 85 ? -49.449 3.030 -3.130 1.00 70.06 85 THR A N 1
ATOM 614 C CA . THR A 1 85 ? -49.528 3.806 -4.363 1.00 70.06 85 THR A CA 1
ATOM 615 C C . THR A 1 85 ? -48.308 3.430 -5.202 1.00 70.06 85 THR A C 1
ATOM 617 O O . THR A 1 85 ? -47.187 3.763 -4.816 1.00 70.06 85 THR A O 1
ATOM 620 N N . ASP A 1 86 ? -48.523 2.756 -6.336 1.00 67.00 86 ASP A N 1
ATOM 621 C CA . ASP A 1 86 ? -47.508 2.428 -7.352 1.00 67.00 86 ASP A CA 1
ATOM 622 C C . ASP A 1 86 ? -47.018 3.689 -8.090 1.00 67.00 86 ASP A C 1
ATOM 624 O O . ASP A 1 86 ? -47.111 3.811 -9.313 1.00 67.00 86 ASP A O 1
ATOM 628 N N . THR A 1 87 ? -46.511 4.675 -7.353 1.00 76.62 87 THR A N 1
ATOM 629 C CA . THR A 1 87 ? -45.778 5.784 -7.959 1.00 76.62 87 THR A CA 1
ATOM 630 C C . THR A 1 87 ? -44.368 5.278 -8.254 1.00 76.62 87 THR A C 1
ATOM 632 O O . THR A 1 87 ? -43.628 5.008 -7.304 1.00 76.62 87 THR A O 1
ATOM 635 N N . PRO A 1 88 ? -43.956 5.138 -9.529 1.00 72.69 88 PRO A N 1
ATOM 636 C CA . PRO A 1 88 ? -42.589 4.763 -9.855 1.00 72.69 88 PRO A CA 1
ATOM 637 C C . PRO A 1 88 ? -41.646 5.828 -9.295 1.00 72.69 88 PRO A C 1
ATOM 639 O O . PRO A 1 88 ? -41.654 6.981 -9.730 1.00 72.69 88 PRO A O 1
ATOM 642 N N . ILE A 1 89 ? -40.856 5.444 -8.293 1.00 75.25 89 ILE A N 1
ATOM 643 C CA . ILE A 1 89 ? -39.793 6.293 -7.767 1.00 75.25 89 ILE A CA 1
ATOM 644 C C . ILE A 1 89 ? -38.735 6.368 -8.875 1.00 75.25 89 ILE A C 1
ATOM 646 O O . ILE A 1 89 ? -38.261 5.318 -9.323 1.00 75.25 89 ILE A O 1
ATOM 650 N N . PRO A 1 90 ? -38.382 7.568 -9.366 1.00 77.00 90 PRO A N 1
ATOM 651 C CA . PRO A 1 90 ? -37.316 7.697 -10.346 1.00 77.00 90 PRO A CA 1
ATOM 652 C C . PRO A 1 90 ? -36.023 7.107 -9.764 1.00 77.00 90 PRO A C 1
ATOM 654 O O . PRO A 1 90 ? -35.785 7.249 -8.561 1.00 77.00 90 PRO A O 1
ATOM 657 N N . PRO A 1 91 ? -35.188 6.437 -10.579 1.00 73.81 91 PRO A N 1
ATOM 658 C CA . PRO A 1 91 ? -33.938 5.875 -10.093 1.00 73.81 91 PRO A CA 1
ATOM 659 C C . PRO A 1 91 ? -33.115 6.985 -9.433 1.00 73.81 91 PRO A C 1
ATOM 66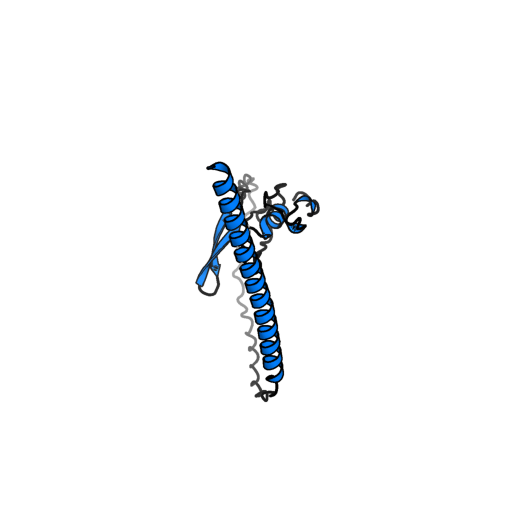1 O O . PRO A 1 91 ? -32.823 8.009 -10.052 1.00 73.81 91 PRO A O 1
ATOM 664 N N . SER A 1 92 ? -32.779 6.790 -8.157 1.00 77.81 92 SER A N 1
ATOM 665 C CA . SER A 1 92 ? -31.851 7.674 -7.457 1.00 77.81 92 SER A CA 1
ATOM 666 C C . SER A 1 92 ? -30.510 7.627 -8.195 1.00 77.81 92 SER A C 1
ATOM 668 O O . SER A 1 92 ? -30.065 6.523 -8.527 1.00 77.81 92 SER A O 1
ATOM 670 N N . PRO A 1 93 ? -29.864 8.769 -8.488 1.00 74.62 93 PRO A N 1
ATOM 671 C CA . PRO A 1 93 ? -28.558 8.758 -9.129 1.00 74.62 93 PRO A CA 1
ATOM 672 C C . PRO A 1 93 ? -27.584 7.962 -8.256 1.00 74.62 93 PRO A C 1
ATOM 674 O O . PRO A 1 93 ? -27.373 8.290 -7.088 1.00 74.62 93 PRO A O 1
ATOM 677 N N . THR A 1 94 ? -27.009 6.899 -8.818 1.00 76.19 94 THR A N 1
ATOM 678 C CA . THR A 1 94 ? -25.943 6.141 -8.162 1.00 76.19 94 THR A CA 1
ATOM 679 C C . THR A 1 94 ? -24.795 7.105 -7.856 1.00 76.19 94 THR A C 1
ATOM 681 O O . THR A 1 94 ? -24.329 7.776 -8.782 1.00 76.19 94 THR A O 1
ATOM 684 N N . PRO A 1 95 ? -24.339 7.218 -6.593 1.00 74.44 95 PRO A N 1
ATOM 685 C CA . PRO A 1 95 ? -23.204 8.064 -6.259 1.00 74.44 95 PRO A CA 1
ATOM 686 C C . PRO A 1 95 ? -22.004 7.704 -7.134 1.00 74.44 95 PRO A C 1
ATOM 688 O O . PRO A 1 95 ? -21.649 6.530 -7.252 1.00 74.44 95 PRO A O 1
ATOM 691 N N . ALA A 1 96 ? -21.390 8.708 -7.759 1.00 78.94 96 ALA A N 1
ATOM 692 C CA . ALA A 1 96 ? -20.133 8.506 -8.459 1.00 78.94 96 ALA A CA 1
ATOM 693 C C . ALA A 1 9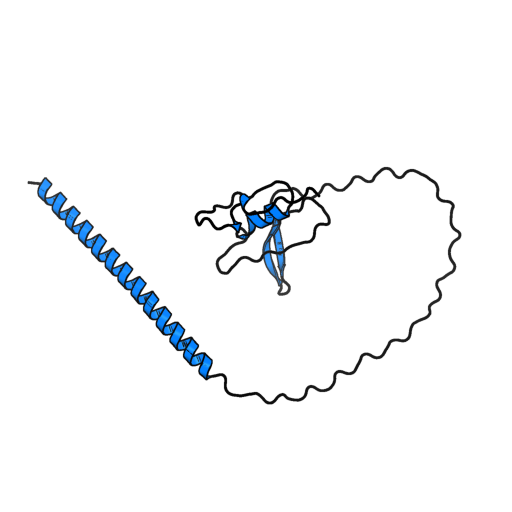6 ? -19.085 8.027 -7.442 1.00 78.94 96 ALA A C 1
ATOM 695 O O . ALA A 1 96 ? -18.934 8.625 -6.375 1.00 78.94 96 ALA A O 1
ATOM 696 N N . GLY A 1 97 ? -18.409 6.919 -7.750 1.00 82.94 97 GLY A N 1
ATOM 697 C CA . GLY A 1 97 ? -17.355 6.380 -6.897 1.00 82.94 97 GLY A CA 1
ATOM 698 C C . GLY A 1 97 ? -16.160 7.336 -6.767 1.00 82.94 97 GLY A C 1
ATOM 699 O O . GLY A 1 97 ? -16.048 8.299 -7.532 1.00 82.94 97 GLY A O 1
ATOM 700 N N . PRO A 1 98 ? -15.247 7.075 -5.816 1.00 89.44 98 PRO A N 1
ATOM 701 C CA . PRO A 1 98 ? -14.019 7.850 -5.680 1.00 89.44 98 PRO A CA 1
ATOM 702 C C . PRO A 1 98 ? -13.168 7.805 -6.965 1.00 89.44 98 PRO A C 1
ATOM 704 O O . PRO A 1 98 ? -13.247 6.822 -7.722 1.00 89.44 98 PRO A O 1
ATOM 707 N N . PRO A 1 99 ? -12.348 8.848 -7.201 1.00 92.94 99 PRO A N 1
ATOM 708 C CA . PRO A 1 99 ? -11.438 8.898 -8.339 1.00 92.94 99 PRO A CA 1
ATOM 709 C C . PRO A 1 99 ? -10.461 7.710 -8.309 1.00 92.94 99 PRO A C 1
ATOM 711 O O . PRO A 1 99 ? -10.104 7.254 -7.222 1.00 92.94 99 PRO A O 1
ATOM 714 N N . PRO A 1 100 ? -10.064 7.161 -9.470 1.00 91.38 100 PRO A N 1
ATOM 715 C CA . PRO A 1 100 ? -9.200 5.982 -9.536 1.00 91.38 100 PRO A CA 1
ATOM 716 C C . PRO A 1 100 ? -7.766 6.235 -9.050 1.00 91.38 100 PRO A C 1
ATOM 718 O O . PRO A 1 100 ? -7.064 5.280 -8.718 1.00 91.38 100 PRO A O 1
ATOM 721 N N . GLU A 1 101 ? -7.320 7.490 -9.025 1.00 94.44 101 GLU A N 1
ATOM 722 C CA . GLU A 1 101 ? -5.954 7.854 -8.665 1.00 94.44 101 GLU A CA 1
ATOM 723 C C . GLU A 1 101 ? -5.654 7.591 -7.175 1.00 94.44 101 GLU A C 1
ATOM 725 O O . GLU A 1 101 ? -6.541 7.759 -6.329 1.00 94.44 101 GLU A O 1
ATOM 730 N N . PRO A 1 102 ? -4.404 7.219 -6.826 1.00 95.50 102 PRO A N 1
ATOM 731 C CA . PRO A 1 102 ? -3.979 7.088 -5.435 1.00 95.50 102 PRO A CA 1
ATOM 732 C C . PRO A 1 102 ? -4.141 8.401 -4.661 1.00 95.50 102 PRO A C 1
ATOM 734 O O . PRO A 1 102 ? -3.765 9.472 -5.142 1.00 95.50 102 PRO A O 1
ATOM 737 N N . GLN A 1 103 ? -4.661 8.316 -3.440 1.00 95.81 103 GLN A N 1
ATOM 738 C CA . GLN A 1 103 ? -4.951 9.469 -2.588 1.00 95.81 103 GLN A CA 1
ATOM 739 C C . GLN A 1 103 ? -4.109 9.401 -1.320 1.00 95.81 103 GLN A C 1
ATOM 741 O O . GLN A 1 103 ? -4.159 8.405 -0.604 1.00 95.81 103 GLN A O 1
ATOM 746 N N . ALA A 1 104 ? -3.370 10.463 -1.007 1.00 96.06 104 ALA A N 1
ATOM 747 C CA . ALA A 1 104 ? -2.744 10.583 0.304 1.00 96.06 104 ALA A CA 1
ATOM 748 C C . ALA A 1 104 ? -3.836 10.772 1.365 1.00 96.06 104 ALA A C 1
ATOM 750 O O . ALA A 1 104 ? -4.678 11.666 1.244 1.00 96.06 104 ALA A O 1
ATOM 751 N N . ILE A 1 105 ? -3.828 9.927 2.391 1.00 96.00 105 ILE A N 1
ATOM 752 C CA . ILE A 1 105 ? -4.765 9.978 3.511 1.00 96.00 105 ILE A CA 1
ATOM 753 C C . ILE A 1 105 ? -4.012 10.090 4.831 1.00 96.00 105 ILE A C 1
ATOM 755 O O . ILE A 1 105 ? -2.893 9.599 4.970 1.00 96.00 105 ILE A O 1
ATOM 759 N N . GLU A 1 106 ? -4.660 10.714 5.808 1.00 97.00 106 GLU A N 1
ATOM 760 C CA . GLU A 1 106 ? -4.206 10.772 7.193 1.00 97.00 106 GLU A CA 1
ATOM 761 C C . GLU A 1 106 ? -5.230 10.057 8.076 1.00 97.00 106 GLU A C 1
ATOM 763 O O . GLU A 1 106 ? -6.441 10.235 7.912 1.00 97.00 106 GLU A O 1
ATOM 768 N N . PHE A 1 107 ? -4.756 9.234 9.006 1.00 94.19 107 PHE A N 1
ATOM 769 C CA . PHE A 1 107 ? -5.599 8.557 9.983 1.00 94.19 107 PHE A CA 1
ATOM 770 C C . PHE A 1 107 ? -4.914 8.501 11.346 1.00 94.19 107 PHE A C 1
ATOM 772 O O . PHE A 1 107 ? -3.692 8.476 11.454 1.00 94.19 107 PHE A O 1
ATOM 779 N N . THR A 1 108 ? -5.711 8.489 12.410 1.00 96.94 108 THR A N 1
ATOM 780 C CA . THR A 1 108 ? -5.207 8.415 13.783 1.00 96.94 108 THR A CA 1
ATOM 781 C C . THR A 1 108 ? -5.228 6.969 14.265 1.00 96.94 108 THR A C 1
ATOM 783 O O . THR A 1 108 ? -6.275 6.318 14.248 1.00 96.94 108 THR A O 1
ATOM 786 N N . ALA A 1 109 ? -4.077 6.465 14.701 1.00 95.25 109 ALA A N 1
ATOM 787 C CA . ALA A 1 109 ? -3.965 5.164 15.344 1.00 95.25 109 ALA A CA 1
ATOM 788 C C . ALA A 1 109 ? -4.590 5.179 16.752 1.00 95.25 109 ALA A C 1
ATOM 790 O O . ALA A 1 109 ? -4.889 6.227 17.324 1.00 95.25 109 ALA A O 1
ATOM 791 N N . SER A 1 110 ? -4.797 4.001 17.341 1.00 96.88 110 SER A N 1
ATOM 792 C CA . SER A 1 110 ? -5.450 3.868 18.654 1.00 96.88 110 SER A CA 1
ATOM 793 C C . SER A 1 110 ? -4.687 4.524 19.811 1.00 96.88 110 SER A C 1
ATOM 795 O O . SER A 1 110 ? -5.271 4.781 20.859 1.00 96.88 110 SER A O 1
ATOM 797 N N . ASP A 1 111 ? -3.390 4.773 19.640 1.00 97.69 111 ASP A N 1
ATOM 798 C CA . ASP A 1 111 ? -2.527 5.480 20.591 1.00 97.69 111 ASP A CA 1
ATOM 799 C C . ASP A 1 111 ? -2.534 7.011 20.402 1.00 97.69 111 ASP A C 1
ATOM 801 O O . ASP A 1 111 ? -1.871 7.730 21.149 1.00 97.69 111 ASP A O 1
ATOM 805 N N . GLY A 1 112 ? -3.298 7.518 19.430 1.00 97.75 112 GLY A N 1
ATOM 806 C CA . GLY A 1 112 ? -3.378 8.938 19.100 1.00 97.75 112 GLY A CA 1
ATOM 807 C C . GLY A 1 112 ? -2.333 9.414 18.089 1.00 97.75 112 GLY A C 1
ATOM 808 O O . GLY A 1 112 ? -2.334 10.599 17.752 1.00 97.75 112 GLY A O 1
ATOM 809 N N . GLN A 1 113 ? -1.454 8.542 17.584 1.00 97.62 113 GLN A N 1
ATOM 810 C CA . GLN A 1 113 ? -0.483 8.925 16.563 1.00 97.62 113 GLN A CA 1
ATOM 811 C C . GLN A 1 113 ? -1.180 9.181 15.217 1.00 97.62 113 GLN A C 1
ATOM 813 O O . GLN A 1 113 ? -1.928 8.338 14.724 1.00 97.62 113 GLN A O 1
ATOM 818 N N . ALA A 1 114 ? -0.910 10.335 14.601 1.00 97.19 114 ALA A N 1
ATOM 819 C CA . ALA A 1 114 ? -1.289 10.596 13.215 1.00 97.19 114 ALA A CA 1
ATOM 820 C C . ALA A 1 114 ? -0.357 9.833 12.264 1.00 97.19 114 ALA A C 1
ATOM 822 O O . ALA A 1 114 ? 0.869 9.944 12.362 1.00 97.19 114 ALA A O 1
ATOM 823 N N . LEU A 1 115 ? -0.945 9.058 11.360 1.00 95.06 115 LEU A N 1
ATOM 824 C CA . LEU A 1 115 ? -0.262 8.268 10.347 1.00 95.06 115 LEU A CA 1
ATOM 825 C C . LEU A 1 115 ? -0.724 8.712 8.964 1.00 95.06 115 LEU A C 1
ATOM 827 O O . LEU A 1 115 ? -1.899 9.009 8.756 1.00 95.06 115 LEU A O 1
ATOM 831 N N . THR A 1 116 ? 0.205 8.725 8.016 1.00 95.81 116 THR A N 1
ATOM 832 C CA . THR A 1 116 ? -0.075 8.982 6.604 1.00 95.81 116 THR A CA 1
ATOM 833 C C . THR A 1 116 ? 0.024 7.689 5.809 1.00 95.81 116 THR A C 1
ATOM 835 O O . THR A 1 116 ? 0.781 6.785 6.166 1.00 95.81 116 THR A O 1
ATOM 838 N N . GLY A 1 117 ? -0.735 7.598 4.725 1.00 95.31 117 GLY A N 1
ATOM 839 C CA . GLY A 1 117 ? -0.582 6.517 3.763 1.00 95.31 117 GLY A CA 1
ATOM 840 C C . GLY A 1 117 ? -1.271 6.815 2.442 1.00 95.31 117 GLY A C 1
ATOM 841 O O . GLY A 1 117 ? -1.939 7.836 2.282 1.00 95.31 117 GLY A O 1
ATOM 842 N N . MET A 1 118 ? -1.130 5.888 1.500 1.00 96.62 118 MET A N 1
ATOM 843 C CA . MET A 1 118 ? -1.746 5.977 0.180 1.00 96.62 118 MET A CA 1
ATOM 844 C C . MET A 1 118 ? -2.984 5.078 0.104 1.00 96.62 118 MET A C 1
ATOM 846 O O . MET A 1 118 ? -2.903 3.865 0.294 1.00 96.62 118 MET A O 1
ATOM 850 N N . TYR A 1 119 ? -4.137 5.675 -0.186 1.00 96.56 119 TYR A N 1
ATOM 851 C CA . TYR A 1 119 ? -5.407 4.997 -0.421 1.00 96.56 119 TYR A CA 1
ATOM 852 C C . TYR A 1 119 ? -5.624 4.765 -1.918 1.00 96.56 119 TYR A C 1
ATOM 854 O O . TYR A 1 119 ? -5.548 5.700 -2.714 1.00 96.56 119 TYR A O 1
ATOM 862 N N . TYR A 1 120 ? -5.925 3.521 -2.287 1.00 96.56 120 TYR A N 1
ATOM 863 C CA . TYR A 1 120 ? -6.135 3.080 -3.666 1.00 96.56 120 TYR A CA 1
ATOM 864 C C . TYR A 1 120 ? -7.592 2.635 -3.828 1.00 96.56 120 TYR A C 1
ATOM 866 O O . TYR A 1 120 ? -7.938 1.516 -3.441 1.00 96.56 120 TYR A O 1
ATOM 874 N N . PRO A 1 121 ? -8.484 3.487 -4.362 1.00 96.00 121 PRO A N 1
ATOM 875 C CA . PRO A 1 121 ? -9.907 3.180 -4.359 1.00 96.00 121 PRO A CA 1
ATOM 876 C C . PRO A 1 121 ? -10.263 2.064 -5.342 1.00 96.00 121 PRO A C 1
ATOM 878 O O . PRO A 1 121 ? -9.930 2.132 -6.529 1.00 96.00 121 PRO A O 1
ATOM 881 N N . ALA A 1 122 ? -10.990 1.055 -4.864 1.00 95.06 122 ALA A N 1
ATOM 882 C CA . ALA A 1 122 ? -11.469 -0.046 -5.693 1.00 95.06 122 ALA A CA 1
ATOM 883 C C . ALA A 1 122 ? -12.470 0.421 -6.763 1.00 95.06 122 ALA A C 1
ATOM 885 O O . ALA A 1 122 ? -13.071 1.494 -6.653 1.00 95.06 122 ALA A O 1
ATOM 886 N N . ALA A 1 123 ? -12.664 -0.388 -7.806 1.00 91.88 123 ALA A N 1
ATOM 887 C CA . ALA A 1 123 ? -13.688 -0.167 -8.830 1.00 91.88 123 ALA A CA 1
ATOM 888 C C . ALA A 1 123 ? -15.120 -0.209 -8.260 1.00 91.88 123 ALA A C 1
ATOM 890 O O . ALA A 1 123 ? -16.006 0.475 -8.769 1.00 91.88 123 ALA A O 1
ATOM 891 N N . SER A 1 124 ? -15.335 -0.965 -7.176 1.00 90.00 124 SER A N 1
ATOM 892 C CA . SER A 1 124 ? -16.624 -1.096 -6.488 1.00 90.00 124 SER A CA 1
ATOM 893 C C . SER A 1 124 ? -16.636 -0.350 -5.153 1.00 90.00 124 SER A C 1
ATOM 895 O O . SER A 1 124 ? -15.691 -0.443 -4.371 1.00 90.00 124 SER A O 1
ATOM 897 N N . LEU A 1 125 ? -17.738 0.352 -4.865 1.00 87.62 125 LEU A N 1
ATOM 898 C CA . LEU A 1 125 ? -17.909 1.151 -3.643 1.00 87.62 125 LEU A CA 1
ATOM 899 C C . LEU A 1 125 ? -17.949 0.298 -2.362 1.00 87.62 125 LEU A C 1
ATOM 901 O O . LEU A 1 125 ? -17.565 0.773 -1.301 1.00 87.62 125 LEU A O 1
ATOM 905 N N . ASN A 1 126 ? -18.397 -0.957 -2.467 1.00 89.06 126 ASN A N 1
ATOM 906 C CA . ASN A 1 126 ? -18.560 -1.874 -1.333 1.00 89.06 126 ASN A CA 1
ATOM 907 C C . ASN A 1 126 ? -17.460 -2.950 -1.282 1.00 89.06 126 ASN A C 1
ATOM 909 O O . ASN A 1 126 ? -17.679 -4.040 -0.752 1.00 89.06 126 ASN A O 1
ATOM 913 N N . ALA A 1 127 ? -16.297 -2.681 -1.880 1.00 92.19 127 ALA A N 1
ATOM 914 C CA . ALA A 1 127 ? -15.158 -3.587 -1.811 1.00 92.19 127 ALA A CA 1
ATOM 915 C C . ALA A 1 127 ? -14.581 -3.655 -0.379 1.00 92.19 127 ALA A C 1
ATOM 917 O O . ALA A 1 127 ? -14.635 -2.664 0.355 1.00 92.19 127 ALA A O 1
ATOM 918 N N . PRO A 1 128 ? -14.016 -4.802 0.041 1.00 94.94 128 PRO A N 1
ATOM 919 C CA . PRO A 1 128 ? -13.336 -4.908 1.328 1.00 94.94 128 PRO A CA 1
ATOM 920 C C . PRO A 1 128 ? -12.100 -3.999 1.385 1.00 94.94 128 PRO A C 1
ATOM 922 O O . PRO A 1 128 ? -11.382 -3.844 0.398 1.00 94.94 128 PRO A O 1
ATOM 925 N N . LEU A 1 129 ? -11.823 -3.441 2.567 1.00 95.12 129 LEU A N 1
ATOM 926 C CA . LEU A 1 129 ? -10.605 -2.675 2.821 1.00 95.12 129 LEU A CA 1
ATOM 927 C C . LEU A 1 129 ? -9.446 -3.619 3.154 1.00 95.12 129 LEU A C 1
ATOM 929 O O . LEU A 1 129 ? -9.557 -4.461 4.046 1.00 95.12 129 LEU A O 1
ATOM 933 N N . ILE A 1 130 ? -8.319 -3.432 2.472 1.00 96.62 130 ILE A N 1
ATOM 934 C CA . ILE A 1 130 ? -7.058 -4.124 2.746 1.00 96.62 130 ILE A CA 1
ATOM 935 C C . ILE A 1 130 ? -6.040 -3.068 3.172 1.00 96.62 130 ILE A C 1
ATOM 937 O O . ILE A 1 130 ? -5.885 -2.049 2.503 1.00 96.62 130 ILE A O 1
ATOM 941 N N . VAL A 1 131 ? -5.355 -3.311 4.290 1.00 95.81 131 VAL A N 1
ATOM 942 C CA . VAL A 1 131 ? -4.313 -2.420 4.810 1.00 95.81 131 VAL A CA 1
ATOM 943 C C . VAL A 1 131 ? -2.963 -3.096 4.633 1.00 95.81 131 VAL A C 1
ATOM 945 O O . VAL A 1 131 ? -2.728 -4.172 5.183 1.00 95.81 131 VAL A O 1
ATOM 948 N N . PHE A 1 132 ? -2.077 -2.451 3.880 1.00 96.19 132 PHE A N 1
ATOM 949 C CA . PHE A 1 132 ? -0.690 -2.873 3.751 1.00 96.19 132 PHE A CA 1
ATOM 950 C C . PHE A 1 132 ? 0.198 -2.101 4.717 1.00 96.19 132 PHE A C 1
ATOM 952 O O . PHE A 1 132 ? 0.061 -0.891 4.881 1.00 96.19 132 PHE A O 1
ATOM 959 N N . VAL A 1 133 ? 1.136 -2.815 5.331 1.00 95.25 133 VAL A N 1
ATOM 960 C CA . VAL A 1 133 ? 2.171 -2.240 6.189 1.00 95.25 133 VAL A CA 1
ATOM 961 C C . VAL A 1 133 ? 3.509 -2.514 5.519 1.00 95.25 133 VAL A C 1
ATOM 963 O O . VAL A 1 133 ? 3.788 -3.647 5.121 1.00 95.25 133 VAL A O 1
ATOM 966 N N . HIS A 1 134 ? 4.311 -1.472 5.326 1.00 93.25 134 HIS A N 1
ATOM 967 C CA . HIS A 1 134 ? 5.623 -1.607 4.700 1.00 93.25 134 HIS A CA 1
ATOM 968 C C . HIS A 1 134 ? 6.601 -2.362 5.615 1.00 93.25 134 HIS A C 1
ATOM 970 O O . HIS A 1 134 ? 6.413 -2.435 6.834 1.00 93.25 134 HIS A O 1
ATOM 976 N N . TRP A 1 135 ? 7.655 -2.940 5.034 1.00 91.81 135 TRP A N 1
ATOM 977 C CA . TRP A 1 135 ? 8.695 -3.613 5.818 1.00 91.81 135 TRP A CA 1
ATOM 978 C C . TRP A 1 135 ? 9.551 -2.590 6.586 1.00 91.81 135 TRP A C 1
ATOM 980 O O . TRP A 1 135 ? 9.457 -1.376 6.384 1.00 91.81 135 TRP A O 1
ATOM 990 N N . VAL A 1 136 ? 10.419 -3.069 7.479 1.00 94.12 136 VAL A N 1
ATOM 991 C CA . VAL A 1 136 ? 11.427 -2.224 8.134 1.00 94.12 136 VAL A CA 1
ATOM 992 C C . VAL A 1 136 ? 12.272 -1.501 7.077 1.00 94.12 136 VAL A C 1
ATOM 994 O O . VAL A 1 136 ? 12.737 -2.122 6.127 1.00 94.12 136 VAL A O 1
ATOM 997 N N . ALA A 1 137 ? 12.470 -0.192 7.250 1.00 92.25 137 ALA A N 1
ATOM 998 C CA . ALA A 1 137 ? 13.145 0.693 6.288 1.00 92.25 137 ALA A CA 1
ATOM 999 C C . ALA A 1 137 ? 12.464 0.843 4.907 1.00 92.25 137 ALA A C 1
ATOM 1001 O O . ALA A 1 137 ? 13.032 1.478 4.020 1.00 92.25 137 ALA A O 1
ATOM 1002 N N . GLY A 1 138 ? 11.257 0.298 4.742 1.00 91.94 138 GLY A N 1
ATOM 1003 C CA . GLY A 1 138 ? 10.392 0.525 3.589 1.00 91.94 138 GLY A CA 1
ATOM 1004 C C . GLY A 1 138 ? 9.633 1.851 3.652 1.00 91.94 138 GLY A C 1
ATOM 1005 O O . GLY A 1 138 ? 9.842 2.663 4.560 1.00 91.94 138 GLY A O 1
ATOM 1006 N N . ASN A 1 139 ? 8.734 2.066 2.693 1.00 91.81 139 ASN A N 1
ATOM 1007 C CA . ASN A 1 139 ? 7.818 3.206 2.691 1.00 91.81 139 ASN A CA 1
ATOM 1008 C C . ASN A 1 139 ? 6.442 2.838 2.097 1.00 91.81 139 ASN A C 1
ATOM 1010 O O . ASN A 1 139 ? 6.198 1.708 1.684 1.00 91.81 139 ASN A O 1
ATOM 1014 N N . GLU A 1 140 ? 5.523 3.801 2.046 1.00 91.25 140 GLU A N 1
ATOM 1015 C CA . GLU A 1 140 ? 4.140 3.616 1.570 1.00 91.25 140 GLU A CA 1
ATOM 1016 C C . GLU A 1 140 ? 3.996 3.149 0.105 1.00 91.25 140 GLU A C 1
ATOM 1018 O O . GLU A 1 140 ? 2.909 2.733 -0.298 1.00 91.25 140 GLU A O 1
ATOM 1023 N N . THR A 1 141 ? 5.073 3.171 -0.689 1.00 90.69 141 THR A N 1
ATOM 1024 C CA . THR A 1 141 ? 5.082 2.723 -2.093 1.00 90.69 141 THR A CA 1
ATOM 1025 C C . THR A 1 141 ? 5.493 1.261 -2.286 1.00 90.69 141 THR A C 1
ATOM 1027 O O . THR A 1 141 ? 5.297 0.733 -3.381 1.00 90.69 141 THR A O 1
ATOM 1030 N N . ASP A 1 142 ? 5.973 0.573 -1.240 1.00 92.00 142 ASP A N 1
ATOM 1031 C CA . ASP A 1 142 ? 6.457 -0.821 -1.314 1.00 92.00 142 ASP A CA 1
ATOM 1032 C C . ASP A 1 142 ? 5.415 -1.793 -1.902 1.0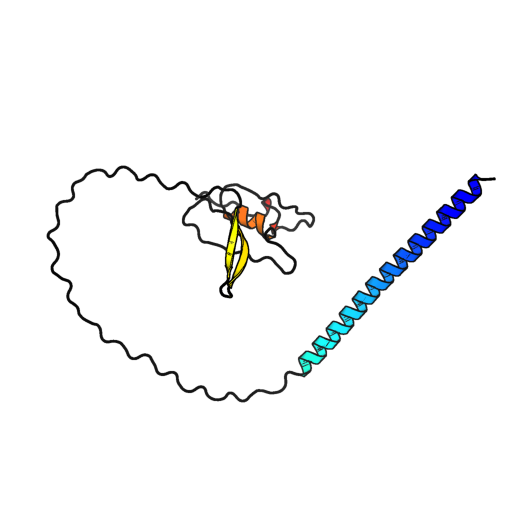0 92.00 142 ASP A C 1
ATOM 1034 O O . ASP A 1 142 ? 5.762 -2.801 -2.518 1.00 92.00 142 ASP A O 1
ATOM 1038 N N . TRP A 1 143 ? 4.129 -1.475 -1.725 1.00 94.81 143 TRP A N 1
ATOM 1039 C CA . TRP A 1 143 ? 2.992 -2.298 -2.139 1.00 94.81 143 TRP A CA 1
ATOM 1040 C C . TRP A 1 143 ? 2.171 -1.689 -3.284 1.00 94.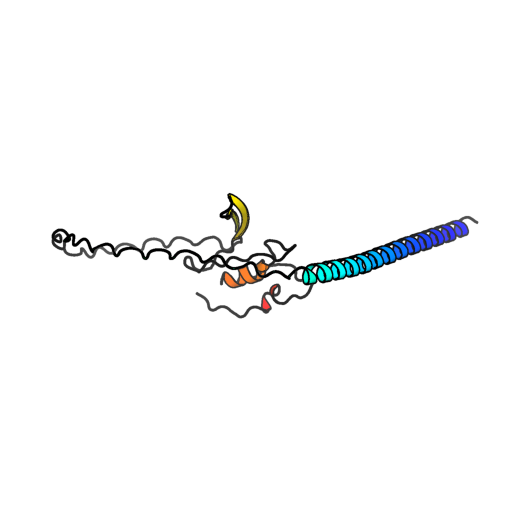81 143 TRP A C 1
ATOM 1042 O O . TRP A 1 143 ? 1.076 -2.175 -3.569 1.00 94.81 143 TRP A O 1
ATOM 1052 N N . ALA A 1 144 ? 2.664 -0.637 -3.948 1.00 94.81 144 ALA A N 1
ATOM 1053 C CA . ALA A 1 144 ? 1.881 0.130 -4.921 1.00 94.81 144 ALA A CA 1
ATOM 1054 C C . ALA A 1 144 ? 1.349 -0.729 -6.084 1.00 94.81 144 ALA A C 1
ATOM 1056 O O . ALA A 1 144 ? 0.167 -0.648 -6.403 1.00 94.81 144 ALA A O 1
ATOM 1057 N N . GLU A 1 145 ? 2.175 -1.604 -6.667 1.00 95.19 145 GLU A N 1
ATOM 1058 C CA . GLU A 1 145 ? 1.750 -2.480 -7.775 1.00 95.19 145 GLU A CA 1
ATOM 1059 C C . GLU A 1 145 ? 0.652 -3.461 -7.352 1.00 95.19 145 GLU A C 1
ATOM 1061 O O . GLU A 1 145 ? -0.337 -3.656 -8.059 1.00 95.19 145 GLU A O 1
ATOM 1066 N N . THR A 1 146 ? 0.777 -4.020 -6.144 1.00 95.69 146 THR A N 1
ATOM 1067 C CA . THR A 1 146 ? -0.260 -4.891 -5.574 1.00 95.69 146 THR A CA 1
ATOM 1068 C C . THR A 1 146 ? -1.553 -4.112 -5.336 1.00 95.69 146 THR A C 1
ATOM 1070 O O . THR A 1 146 ? -2.641 -4.627 -5.591 1.00 95.69 146 THR A O 1
ATOM 1073 N N . ALA A 1 147 ? -1.454 -2.864 -4.874 1.00 95.94 147 ALA A N 1
ATOM 1074 C CA . ALA A 1 147 ? -2.612 -2.013 -4.645 1.00 95.94 147 ALA A CA 1
ATOM 1075 C C . ALA A 1 147 ? -3.334 -1.659 -5.957 1.00 95.94 147 ALA A C 1
ATOM 1077 O O . ALA A 1 147 ? -4.553 -1.800 -6.014 1.00 95.94 147 ALA A O 1
ATOM 1078 N N . PHE A 1 148 ? -2.608 -1.296 -7.022 1.00 95.50 148 PHE A N 1
ATOM 1079 C CA . PHE A 1 148 ? -3.185 -1.061 -8.354 1.00 95.50 148 PHE A CA 1
ATOM 1080 C C . PHE A 1 148 ? -3.911 -2.293 -8.899 1.00 95.50 148 PHE A C 1
ATOM 1082 O O . PHE A 1 148 ? -5.049 -2.187 -9.366 1.00 95.50 148 PHE A O 1
ATOM 1089 N N . TRP A 1 149 ? -3.299 -3.472 -8.770 1.00 95.25 149 TRP A N 1
ATOM 1090 C CA . TRP A 1 149 ? -3.937 -4.731 -9.148 1.00 95.25 149 TRP A CA 1
ATOM 1091 C C . TRP A 1 149 ? -5.246 -4.966 -8.372 1.00 95.25 149 TRP A C 1
ATOM 1093 O O . TRP A 1 149 ? -6.283 -5.261 -8.971 1.00 95.25 149 TRP A O 1
ATOM 1103 N N . LEU A 1 150 ? -5.239 -4.739 -7.052 1.00 95.44 150 LEU A N 1
ATOM 1104 C CA . LEU A 1 150 ? -6.419 -4.892 -6.191 1.00 95.44 150 LEU A CA 1
ATOM 1105 C C . LEU A 1 150 ? -7.532 -3.874 -6.461 1.00 95.44 150 LEU A C 1
ATOM 1107 O O . LEU A 1 150 ? -8.689 -4.154 -6.140 1.00 95.44 150 LEU A O 1
ATOM 1111 N N . GLN A 1 151 ? -7.236 -2.721 -7.072 1.00 94.50 151 GLN A N 1
ATOM 1112 C CA . GLN A 1 151 ? -8.291 -1.783 -7.463 1.00 94.50 151 GLN A CA 1
ATOM 1113 C C . GLN A 1 151 ? -9.251 -2.395 -8.491 1.00 94.50 151 GLN A C 1
ATOM 1115 O O . GLN A 1 151 ? -10.397 -1.949 -8.570 1.00 94.50 151 GLN A O 1
ATOM 1120 N N . ASN A 1 152 ? -8.801 -3.395 -9.262 1.00 94.12 152 ASN A N 1
ATOM 1121 C CA . ASN A 1 152 ? -9.542 -4.001 -10.370 1.00 94.12 152 ASN A CA 1
ATOM 1122 C C . ASN A 1 152 ? -10.038 -2.958 -11.392 1.00 94.12 152 ASN A C 1
ATOM 1124 O O . ASN A 1 152 ? -11.185 -2.974 -11.832 1.00 94.12 152 ASN A O 1
ATOM 1128 N N . ARG A 1 153 ? -9.178 -1.984 -11.717 1.00 91.38 153 ARG A N 1
ATOM 1129 C CA . ARG A 1 153 ? -9.483 -0.876 -12.644 1.00 91.38 153 ARG A CA 1
ATOM 1130 C C . ARG A 1 153 ? -8.708 -0.948 -13.964 1.00 91.38 153 ARG A C 1
ATOM 1132 O O . ARG A 1 153 ? -8.756 -0.003 -14.744 1.00 91.38 153 ARG A O 1
ATOM 1139 N N . GLY A 1 154 ? -7.962 -2.031 -14.200 1.00 88.69 154 GLY A N 1
ATOM 1140 C CA . GLY A 1 154 ? -7.068 -2.158 -15.360 1.00 88.69 154 GLY A CA 1
ATOM 1141 C C . GLY A 1 154 ? -5.874 -1.194 -15.329 1.00 88.69 154 GLY A C 1
ATOM 1142 O O . GLY A 1 154 ? -5.283 -0.912 -16.367 1.00 88.69 154 GLY A O 1
ATOM 1143 N N . LEU A 1 155 ? -5.544 -0.667 -14.147 1.00 86.12 155 LEU A N 1
ATOM 1144 C CA . LEU A 1 155 ? -4.398 0.206 -13.918 1.00 86.12 155 LEU A CA 1
ATOM 1145 C C . LEU A 1 155 ? -3.219 -0.622 -13.398 1.00 86.12 155 LEU A C 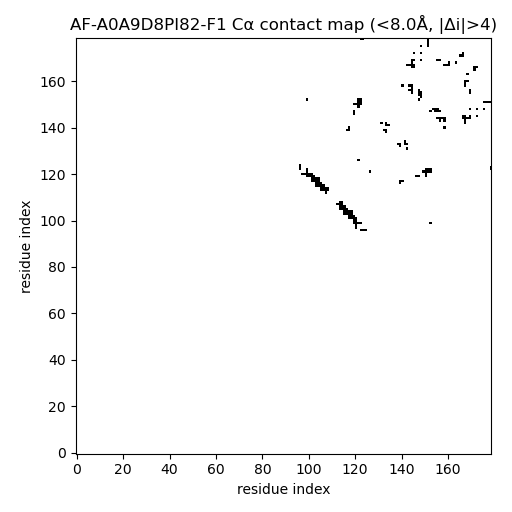1
ATOM 1147 O O . LEU A 1 155 ? -3.412 -1.571 -12.642 1.00 86.12 155 LEU A O 1
ATOM 1151 N N . GLY A 1 156 ? -2.009 -0.244 -13.802 1.00 85.12 156 GLY A N 1
ATOM 1152 C CA . GLY A 1 156 ? -0.755 -0.717 -13.218 1.00 85.12 156 GLY A CA 1
ATOM 1153 C C . GLY A 1 156 ? -0.009 0.457 -12.597 1.00 85.12 156 GLY A C 1
ATOM 1154 O O . GLY A 1 156 ? -0.229 1.608 -12.993 1.00 85.12 156 GLY A O 1
ATOM 1155 N N . GLY A 1 157 ? 0.852 0.180 -11.624 1.00 83.50 157 GLY A N 1
ATOM 1156 C CA . GLY A 1 157 ? 1.754 1.195 -11.111 1.00 83.50 157 GLY A CA 1
ATOM 1157 C C . GLY A 1 157 ? 2.928 1.437 -12.058 1.00 83.50 157 GLY A C 1
ATOM 1158 O O . GLY A 1 157 ? 3.060 0.834 -13.123 1.00 83.50 157 GLY A O 1
ATOM 1159 N N . ASN A 1 158 ? 3.767 2.395 -11.667 1.00 86.44 158 ASN A N 1
ATOM 1160 C CA . ASN A 1 158 ? 5.016 2.726 -12.353 1.00 86.44 158 ASN A CA 1
ATOM 1161 C C . ASN A 1 158 ? 6.205 2.606 -11.390 1.00 86.44 158 ASN A C 1
ATOM 1163 O O . ASN A 1 158 ? 7.176 3.364 -11.501 1.00 86.44 158 ASN A O 1
ATOM 1167 N N . THR A 1 159 ? 6.110 1.722 -10.394 1.00 87.88 159 THR A N 1
ATOM 1168 C CA . THR A 1 159 ? 7.148 1.597 -9.372 1.00 87.88 159 THR A CA 1
ATOM 1169 C C . THR A 1 159 ? 8.435 1.070 -10.012 1.00 87.88 159 THR A C 1
ATOM 1171 O O . THR A 1 159 ? 8.408 0.055 -10.711 1.00 87.88 159 THR A O 1
ATOM 1174 N N . PRO A 1 160 ? 9.591 1.732 -9.804 1.00 89.75 160 PRO A N 1
ATOM 1175 C CA . PRO A 1 160 ? 10.859 1.219 -10.299 1.00 89.75 160 PRO A CA 1
ATOM 1176 C C . PRO A 1 160 ? 11.140 -0.179 -9.740 1.00 89.75 160 PRO A C 1
ATOM 1178 O O . PRO A 1 160 ? 11.114 -0.378 -8.529 1.00 89.75 160 PRO A O 1
ATOM 1181 N N . ASN A 1 161 ? 11.485 -1.121 -10.619 1.00 89.50 161 ASN A N 1
ATOM 1182 C CA . ASN A 1 161 ? 11.856 -2.484 -10.239 1.00 89.50 161 ASN A CA 1
ATOM 1183 C C . ASN A 1 161 ? 13.316 -2.808 -10.624 1.00 89.50 161 ASN A C 1
ATOM 1185 O O . ASN A 1 161 ? 13.559 -3.626 -11.514 1.00 89.50 161 ASN A O 1
ATOM 1189 N N . PRO A 1 162 ? 14.317 -2.147 -10.010 1.00 87.00 162 PRO A N 1
ATOM 1190 C CA . PRO A 1 162 ? 15.722 -2.357 -10.362 1.00 87.00 162 PRO A CA 1
ATOM 1191 C C . PRO A 1 162 ? 16.239 -3.746 -9.963 1.00 87.00 162 PRO A C 1
ATOM 1193 O O . PRO A 1 162 ? 17.191 -4.239 -10.561 1.00 87.00 162 PRO A O 1
ATOM 1196 N N . GLU A 1 163 ? 15.618 -4.373 -8.963 1.00 88.44 163 GLU A N 1
ATOM 1197 C CA . GLU A 1 163 ? 16.030 -5.671 -8.418 1.00 88.44 163 GLU A CA 1
ATOM 1198 C C . GLU A 1 163 ? 15.289 -6.856 -9.058 1.00 88.44 163 GLU A C 1
ATOM 1200 O O . GLU A 1 163 ? 15.571 -8.007 -8.727 1.00 88.44 163 GLU A O 1
ATOM 1205 N N . GLY A 1 164 ? 14.360 -6.598 -9.986 1.00 91.06 164 GLY A N 1
ATOM 1206 C CA . GLY A 1 164 ? 13.563 -7.639 -10.638 1.00 91.06 164 GLY A CA 1
ATOM 1207 C C . GLY A 1 164 ? 12.693 -8.425 -9.655 1.00 91.06 164 GLY A C 1
ATOM 1208 O O . GLY A 1 164 ? 12.456 -9.618 -9.854 1.00 91.06 164 GLY A O 1
ATOM 1209 N N . VAL A 1 165 ? 12.249 -7.785 -8.571 1.00 91.19 165 VAL A N 1
ATOM 1210 C CA . VAL A 1 165 ? 11.396 -8.429 -7.576 1.00 91.19 165 VAL A CA 1
ATOM 1211 C C . VAL A 1 165 ? 10.007 -8.680 -8.179 1.00 91.19 165 VAL A C 1
ATOM 1213 O O . VAL A 1 165 ? 9.418 -7.757 -8.747 1.00 91.19 165 VAL A O 1
ATOM 1216 N N . PRO A 1 166 ? 9.456 -9.907 -8.087 1.00 91.50 166 PRO A N 1
ATOM 1217 C CA . PRO A 1 166 ? 8.249 -10.255 -8.838 1.00 91.50 166 PRO A CA 1
ATOM 1218 C C . PRO A 1 166 ? 7.015 -9.421 -8.475 1.00 91.50 166 PRO A C 1
ATOM 1220 O O . PRO A 1 166 ? 6.246 -9.059 -9.349 1.00 91.50 166 PRO A O 1
ATOM 1223 N N . TRP A 1 167 ? 6.835 -9.054 -7.206 1.00 88.94 167 TRP A N 1
ATOM 1224 C CA . TRP A 1 167 ? 5.652 -8.305 -6.757 1.00 88.94 167 TRP A CA 1
ATOM 1225 C C . TRP A 1 167 ? 5.658 -6.816 -7.152 1.00 88.94 167 TRP A C 1
ATOM 1227 O O . TRP A 1 167 ? 4.661 -6.134 -6.921 1.00 88.94 167 TRP A O 1
ATOM 1237 N N . LEU A 1 168 ? 6.756 -6.311 -7.731 1.00 91.69 168 LEU A N 1
ATOM 1238 C CA . LEU A 1 168 ? 6.815 -4.993 -8.379 1.00 91.69 168 LEU A CA 1
ATOM 1239 C C . LEU A 1 168 ? 6.682 -5.084 -9.910 1.00 91.69 168 LEU A C 1
ATOM 1241 O O . LEU A 1 168 ? 6.797 -4.076 -10.601 1.00 91.69 168 LEU A O 1
ATOM 1245 N N . ASP A 1 169 ? 6.489 -6.281 -10.463 1.00 91.56 169 ASP A N 1
ATOM 1246 C CA . ASP A 1 169 ? 6.195 -6.488 -11.878 1.00 91.56 169 ASP A CA 1
ATOM 1247 C C . ASP A 1 169 ? 4.688 -6.714 -12.044 1.00 91.56 169 ASP A C 1
ATOM 1249 O O . ASP A 1 169 ? 4.135 -7.699 -11.558 1.00 91.56 169 ASP A O 1
ATOM 1253 N N . SER A 1 170 ? 4.004 -5.811 -12.750 1.00 89.62 170 SER A N 1
ATOM 1254 C CA . SER A 1 170 ? 2.558 -5.924 -12.983 1.00 89.62 170 SER A CA 1
ATOM 1255 C C . SER A 1 170 ? 2.165 -7.208 -13.728 1.00 89.62 170 SER A C 1
ATOM 1257 O O . SER A 1 170 ? 1.052 -7.704 -13.547 1.00 89.62 170 SER A O 1
ATOM 1259 N N . SER A 1 171 ? 3.077 -7.797 -14.510 1.00 91.06 171 SER A N 1
ATOM 1260 C CA . SER A 1 171 ? 2.846 -9.066 -15.211 1.00 91.06 171 SER A CA 1
ATOM 1261 C C . SER A 1 171 ? 2.864 -10.293 -14.294 1.00 91.06 171 SER A C 1
ATOM 1263 O O . SER A 1 171 ? 2.414 -11.367 -14.698 1.00 91.06 171 SER A O 1
ATOM 1265 N N . TRP A 1 172 ? 3.352 -10.149 -13.057 1.00 93.12 172 TRP A N 1
ATOM 1266 C CA . TRP A 1 172 ? 3.339 -11.215 -12.056 1.00 93.12 172 TRP A CA 1
ATOM 1267 C C . TRP A 1 172 ? 1.930 -11.511 -11.532 1.00 93.12 172 TRP A C 1
ATOM 1269 O O . TRP A 1 172 ? 1.649 -12.630 -11.093 1.00 93.12 172 TRP A O 1
ATOM 1279 N N . PHE A 1 173 ? 1.032 -10.526 -11.584 1.00 93.56 173 PHE A N 1
ATOM 1280 C CA . PHE A 1 173 ? -0.318 -10.676 -11.065 1.00 93.56 173 PHE A CA 1
ATOM 1281 C C . PHE A 1 173 ? -1.242 -11.365 -12.078 1.00 93.56 173 PHE A C 1
ATOM 1283 O O . PHE A 1 173 ? -1.203 -11.070 -13.275 1.00 93.56 173 PHE A O 1
ATOM 1290 N N . PRO A 1 174 ? -2.121 -12.274 -11.623 1.00 94.25 174 PRO A N 1
ATOM 1291 C CA . PRO A 1 174 ? -3.095 -12.898 -12.503 1.00 94.25 174 PRO A CA 1
ATOM 1292 C C . PRO A 1 174 ? -4.169 -11.885 -12.938 1.00 94.25 174 PRO A C 1
ATOM 1294 O O . PRO A 1 174 ? -4.444 -10.922 -12.217 1.00 94.25 174 PRO A O 1
ATOM 1297 N N . PRO A 1 175 ? -4.842 -12.113 -14.078 1.00 90.94 175 PRO A N 1
ATOM 1298 C CA . PRO A 1 175 ? -5.974 -11.286 -14.474 1.00 90.94 175 PRO A CA 1
ATOM 1299 C C . PRO A 1 175 ? -7.100 -11.384 -13.437 1.00 90.94 175 PRO A C 1
ATOM 1301 O O . PRO A 1 175 ? -7.451 -12.479 -12.988 1.00 90.94 175 PRO A O 1
ATOM 1304 N N . VAL A 1 176 ? -7.680 -10.240 -13.076 1.00 88.38 176 VAL A N 1
ATOM 1305 C CA . VAL A 1 176 ? -8.857 -10.167 -12.202 1.00 88.38 176 VAL A CA 1
ATOM 1306 C C . VAL A 1 176 ? -10.103 -10.088 -13.087 1.00 88.38 176 VAL A C 1
ATOM 1308 O O . VAL A 1 176 ? -10.102 -9.312 -14.043 1.00 88.38 176 VAL A O 1
ATOM 1311 N N . PRO A 1 177 ? -11.155 -10.888 -12.831 1.00 84.44 177 PRO A N 1
ATOM 1312 C CA . PRO A 1 177 ? -12.426 -10.731 -13.527 1.00 84.44 177 PRO A CA 1
ATOM 1313 C C . PRO A 1 177 ? -12.984 -9.320 -13.330 1.00 84.44 177 PRO A C 1
ATOM 1315 O O . PRO A 1 177 ? -12.920 -8.774 -12.227 1.00 84.44 177 PRO A O 1
ATOM 1318 N N . GLU A 1 178 ? -13.560 -8.748 -14.384 1.00 77.31 178 GLU A N 1
ATOM 1319 C CA . GLU A 1 178 ? -14.287 -7.483 -14.277 1.00 77.31 178 GLU A CA 1
ATOM 1320 C C . GLU A 1 178 ? -15.454 -7.646 -13.283 1.00 77.31 178 GLU A C 1
ATOM 1322 O O . GLU A 1 178 ? -16.138 -8.676 -13.281 1.00 77.31 178 GLU A O 1
ATOM 1327 N N . GLY A 1 179 ? -15.594 -6.669 -12.381 1.00 60.91 179 GLY A N 1
ATOM 1328 C CA . GLY A 1 179 ? -16.610 -6.644 -11.322 1.00 60.91 179 GLY A CA 1
ATOM 1329 C C . GLY A 1 179 ? -17.918 -5.990 -11.740 1.00 60.91 179 GLY A C 1
ATOM 1330 O O . GLY A 1 179 ? -17.906 -5.195 -12.704 1.00 60.91 179 GLY A O 1
#